Protein 1T3U (pdb70)

Radius of gyration: 37.95 Å; Cα contacts (8 Å, |Δi|>4): 364; chains: 4; bounding box: 90×90×54 Å

Structure (mmCIF, N/CA/C/O backbone):
data_1T3U
#
_entry.id   1T3U
#
_cell.length_a   106.726
_cell.length_b   106.726
_cell.length_c   36.454
_cell.angle_alpha   90.00
_cell.angle_beta   90.00
_cell.angle_gamma   90.00
#
_symmetry.space_group_name_H-M   'P 41'
#
loop_
_entity.id
_entity.type
_entity.pdbx_description
1 polymer 'conserved hypothetical protein'
2 water water
#
loop_
_atom_site.group_PDB
_atom_site.id
_atom_site.type_symbol
_atom_site.label_atom_id
_atom_site.label_alt_id
_atom_site.label_comp_id
_atom_site.label_asym_id
_atom_site.label_entity_id
_atom_site.label_seq_id
_atom_site.pdbx_PDB_ins_code
_atom_site.Cartn_x
_atom_site.Cartn_y
_atom_site.Cartn_z
_atom_site.occupancy
_atom_site.B_iso_or_equiv
_atom_site.auth_seq_id
_atom_site.auth_comp_id
_atom_site.auth_asym_id
_atom_site.auth_atom_id
_atom_site.pdbx_PDB_model_num
ATOM 1 N N . THR A 1 6 ? 3.567 6.350 -11.085 1.00 69.96 6 THR A N 1
ATOM 2 C CA . THR A 1 6 ? 4.597 5.873 -10.118 1.00 69.84 6 THR A CA 1
ATOM 3 C C . THR A 1 6 ? 5.985 6.044 -10.720 1.00 68.83 6 THR A C 1
ATOM 4 O O . THR A 1 6 ? 6.228 5.659 -11.864 1.00 68.96 6 THR A O 1
ATOM 8 N N . LEU A 1 7 ? 6.894 6.614 -9.937 1.00 66.99 7 LEU A N 1
ATOM 9 C CA . LEU A 1 7 ? 8.257 6.847 -10.391 1.00 64.37 7 LEU A CA 1
ATOM 10 C C . LEU A 1 7 ? 9.272 6.048 -9.588 1.00 63.78 7 LEU A C 1
ATOM 11 O O . LEU A 1 7 ? 9.120 5.855 -8.384 1.00 63.00 7 LEU A O 1
ATOM 16 N N . THR A 1 8 ? 10.311 5.588 -10.274 1.00 63.45 8 THR A N 1
ATOM 17 C CA . THR A 1 8 ? 11.370 4.824 -9.640 1.00 61.84 8 THR A CA 1
ATOM 18 C C . THR A 1 8 ? 12.709 5.493 -9.886 1.00 62.37 8 THR A C 1
ATOM 19 O O . THR A 1 8 ? 13.123 5.687 -11.031 1.00 62.80 8 THR A O 1
ATOM 23 N N . VAL A 1 9 ? 13.378 5.852 -8.797 1.00 60.86 9 VAL A N 1
ATOM 24 C CA . VAL A 1 9 ? 14.677 6.488 -8.876 1.00 58.91 9 VAL A CA 1
ATOM 25 C C . VAL A 1 9 ? 15.697 5.644 -8.128 1.00 58.60 9 VAL A C 1
ATOM 26 O O . VAL A 1 9 ? 15.345 4.902 -7.211 1.00 57.28 9 VAL A O 1
ATOM 30 N N . GLN A 1 10 ? 16.957 5.740 -8.545 1.00 58.64 10 GLN A N 1
ATOM 31 C CA . GLN A 1 10 ? 18.035 4.991 -7.910 1.00 57.96 10 GLN A CA 1
ATOM 32 C C . GLN A 1 10 ? 18.912 5.937 -7.099 1.00 56.21 10 GLN A C 1
ATOM 33 O O . GLN A 1 10 ? 19.486 6.887 -7.635 1.00 55.96 10 GLN A O 1
ATOM 39 N N . ILE A 1 11 ? 18.999 5.670 -5.801 1.00 54.07 11 ILE A N 1
ATOM 40 C CA . ILE A 1 11 ? 19.796 6.482 -4.891 1.00 52.06 11 ILE A CA 1
ATOM 41 C C . ILE A 1 11 ? 20.780 5.621 -4.098 1.00 52.39 11 ILE A C 1
ATOM 42 O O . ILE A 1 11 ? 20.385 4.828 -3.245 1.00 51.35 11 ILE A O 1
ATOM 47 N N . LEU A 1 12 ? 22.062 5.784 -4.402 1.00 53.49 12 LEU A N 1
ATOM 48 C CA . LEU A 1 12 ? 23.128 5.067 -3.723 1.00 55.95 12 LEU A CA 1
ATOM 49 C C . LEU A 1 12 ? 22.973 3.552 -3.733 1.00 57.12 12 LEU A C 1
ATOM 50 O O . LEU A 1 12 ? 22.806 2.926 -2.686 1.00 58.40 12 LEU A O 1
ATOM 55 N N . ASP A 1 13 ? 23.012 2.958 -4.918 1.00 58.32 13 ASP A N 1
ATOM 56 C CA . ASP A 1 13 ? 22.938 1.506 -5.022 1.00 60.63 13 ASP A CA 1
ATOM 57 C C . ASP A 1 13 ? 21.603 0.877 -4.589 1.00 60.25 13 ASP A C 1
ATOM 58 O O . ASP A 1 13 ? 21.491 -0.346 -4.513 1.00 60.56 13 ASP A O 1
ATOM 63 N N . LYS A 1 14 ? 20.602 1.704 -4.303 1.00 59.20 14 LYS A N 1
ATOM 64 C CA . LYS A 1 14 ? 19.293 1.195 -3.914 1.00 58.61 14 LYS A CA 1
ATOM 65 C C . LYS A 1 14 ? 18.190 1.788 -4.781 1.00 58.48 14 LYS A C 1
ATOM 66 O O . LYS A 1 14 ? 18.325 2.888 -5.317 1.00 57.59 14 LYS A O 1
ATOM 72 N N . GLU A 1 15 ? 17.089 1.057 -4.907 1.00 57.64 15 GLU A N 1
ATOM 73 C CA . GLU A 1 15 ? 15.985 1.512 -5.733 1.00 57.70 15 GLU A CA 1
ATOM 74 C C . GLU A 1 15 ? 14.766 1.910 -4.931 1.00 56.78 15 GLU A C 1
ATOM 75 O O . GLU A 1 15 ? 14.359 1.214 -4.008 1.00 55.76 15 GLU A O 1
ATOM 81 N N . TYR A 1 16 ? 14.174 3.034 -5.298 1.00 57.04 16 TYR A N 1
ATOM 82 C CA . TYR A 1 16 ? 12.997 3.502 -4.598 1.00 57.65 16 TYR A CA 1
ATOM 83 C C . TYR A 1 16 ? 11.843 3.737 -5.562 1.00 60.51 16 TYR A C 1
ATOM 84 O O . TYR A 1 16 ? 11.988 4.409 -6.586 1.00 59.91 16 TYR A O 1
ATOM 93 N N . CYS A 1 17 ? 10.698 3.159 -5.216 1.00 62.69 17 CYS A N 1
ATOM 94 C CA . CYS A 1 17 ? 9.481 3.283 -5.997 1.00 65.82 17 CYS A CA 1
ATOM 95 C C . CYS A 1 17 ? 8.552 4.219 -5.252 1.00 66.56 17 CYS A C 1
ATOM 96 O O . CYS A 1 17 ? 8.056 3.880 -4.179 1.00 67.18 17 CYS A O 1
ATOM 99 N N . ILE A 1 18 ? 8.306 5.392 -5.820 1.00 68.29 18 ILE A N 1
ATOM 100 C CA . ILE A 1 18 ? 7.434 6.360 -5.174 1.00 69.24 18 ILE A CA 1
ATOM 101 C C . ILE A 1 18 ? 6.218 6.753 -6.011 1.00 70.37 18 ILE A C 1
ATOM 102 O O . ILE A 1 18 ? 6.169 6.524 -7.223 1.00 70.03 18 ILE A O 1
ATOM 107 N N . ASN A 1 19 ? 5.240 7.347 -5.338 1.00 70.92 19 ASN A N 1
ATOM 108 C CA . ASN A 1 19 ? 4.018 7.808 -5.974 1.00 72.26 19 ASN A CA 1
ATOM 109 C C . ASN A 1 19 ? 4.057 9.321 -6.008 1.00 73.13 19 ASN A C 1
ATOM 110 O O . ASN A 1 19 ? 4.314 9.956 -4.988 1.00 74.48 19 ASN A O 1
ATOM 115 N N . CYS A 1 20 ? 3.796 9.897 -7.177 1.00 74.14 20 CYS A N 1
ATOM 116 C CA . CYS A 1 20 ? 3.823 11.348 -7.326 1.00 74.76 20 CYS A CA 1
ATOM 117 C C . CYS A 1 20 ? 3.104 11.827 -8.583 1.00 76.42 20 CYS A C 1
ATOM 118 O O . CYS A 1 20 ? 3.016 11.105 -9.579 1.00 76.44 20 CYS A O 1
ATOM 121 N N . PRO A 1 21 ? 2.589 13.065 -8.553 1.00 77.56 21 PRO A N 1
ATOM 122 C CA . PRO A 1 21 ? 1.886 13.637 -9.703 1.00 79.10 21 PRO A CA 1
ATOM 123 C C . PRO A 1 21 ? 2.824 13.669 -10.902 1.00 80.99 21 PRO A C 1
ATOM 124 O O . PRO A 1 21 ? 4.045 13.723 -10.743 1.00 81.99 21 PRO A O 1
ATOM 128 N N . ASP A 1 22 ? 2.256 13.637 -12.102 1.00 82.02 22 ASP A N 1
ATOM 129 C CA . ASP A 1 22 ? 3.063 13.664 -13.314 1.00 81.96 22 ASP A CA 1
ATOM 130 C C . ASP A 1 22 ? 3.825 14.980 -13.409 1.00 80.87 22 ASP A C 1
ATOM 131 O O . ASP A 1 22 ? 4.918 15.032 -13.973 1.00 81.18 22 ASP A O 1
ATOM 136 N N . ASP A 1 23 ? 3.250 16.039 -12.846 1.00 79.24 23 ASP A N 1
ATOM 137 C CA . ASP A 1 23 ? 3.874 17.356 -12.883 1.00 77.54 23 ASP A CA 1
ATOM 138 C C . ASP A 1 23 ? 5.064 17.497 -11.932 1.00 75.14 23 ASP A C 1
ATOM 139 O O . ASP A 1 23 ? 5.704 18.546 -11.879 1.00 73.69 23 ASP A O 1
ATOM 144 N N . GLU A 1 24 ? 5.362 16.439 -11.189 1.00 73.34 24 GLU A N 1
ATOM 145 C CA . GLU A 1 24 ? 6.480 16.467 -10.257 1.00 72.27 24 GLU A CA 1
ATOM 146 C C . GLU A 1 24 ? 7.641 15.537 -10.629 1.00 70.34 24 GLU A C 1
ATOM 147 O O . GLU A 1 24 ? 8.761 15.720 -10.147 1.00 69.82 24 GLU A O 1
ATOM 153 N N . ARG A 1 25 ? 7.377 14.557 -11.493 1.00 67.77 25 ARG A N 1
ATOM 154 C CA . ARG A 1 25 ? 8.390 13.590 -11.916 1.00 64.86 25 ARG A CA 1
ATOM 155 C C . ARG A 1 25 ? 9.798 14.176 -12.044 1.00 62.98 25 ARG A C 1
ATOM 156 O O . ARG A 1 25 ? 10.668 13.861 -11.239 1.00 62.12 25 ARG A O 1
ATOM 164 N N . ALA A 1 26 ? 10.030 15.033 -13.033 1.00 60.53 26 ALA A N 1
ATOM 165 C CA . ALA A 1 26 ? 11.359 15.613 -13.211 1.00 57.35 26 ALA A CA 1
ATOM 166 C C . ALA A 1 26 ? 11.901 16.247 -11.929 1.00 55.68 26 ALA A C 1
ATOM 167 O O . ALA A 1 26 ? 13.061 16.037 -11.576 1.00 54.88 26 ALA A O 1
ATOM 169 N N . ASN A 1 27 ? 11.073 17.020 -11.230 1.00 53.67 27 ASN A N 1
ATOM 170 C CA . ASN A 1 27 ? 11.533 17.652 -10.001 1.00 51.47 27 ASN A CA 1
ATOM 171 C C . ASN A 1 27 ? 11.935 16.652 -8.924 1.00 49.96 27 ASN A C 1
ATOM 172 O O . ASN A 1 27 ? 12.913 16.863 -8.209 1.00 48.31 27 ASN A O 1
ATOM 177 N N . LEU A 1 28 ? 11.186 15.567 -8.791 1.00 47.63 28 LEU A N 1
ATOM 178 C CA . LEU A 1 28 ? 11.545 14.589 -7.787 1.00 47.06 28 LEU A CA 1
ATOM 179 C C . LEU A 1 28 ? 12.795 13.828 -8.208 1.00 47.88 28 LEU A C 1
ATOM 180 O O . LEU A 1 28 ? 13.561 13.368 -7.358 1.00 48.40 28 LEU A O 1
ATOM 185 N N . GLU A 1 29 ? 13.015 13.706 -9.514 1.00 48.35 29 GLU A N 1
ATOM 186 C CA . GLU A 1 29 ? 14.198 13.009 -10.007 1.00 48.58 29 GLU A CA 1
ATOM 187 C C . GLU A 1 29 ? 15.417 13.865 -9.712 1.00 46.36 29 GLU A C 1
ATOM 188 O O . GLU A 1 29 ? 16.520 13.353 -9.594 1.00 47.11 29 GLU A O 1
ATOM 194 N N . SER A 1 30 ? 15.222 15.173 -9.603 1.00 44.71 30 SER A N 1
ATOM 195 C CA . SER A 1 30 ? 16.339 16.056 -9.290 1.00 44.68 30 SER A CA 1
ATOM 196 C C . SER A 1 30 ? 16.702 15.883 -7.824 1.00 42.85 30 SER A C 1
ATOM 197 O O . SER A 1 30 ? 17.871 15.946 -7.450 1.00 43.90 30 SER A O 1
ATOM 200 N N . ALA A 1 31 ? 15.687 15.656 -7.004 1.00 39.96 31 ALA A N 1
ATOM 201 C CA . ALA A 1 31 ? 15.884 15.473 -5.585 1.00 39.20 31 ALA A CA 1
ATOM 202 C C . ALA A 1 31 ? 16.650 14.190 -5.384 1.00 37.71 31 ALA A C 1
ATOM 203 O O . ALA A 1 31 ? 17.523 14.113 -4.529 1.00 40.28 31 ALA A O 1
ATOM 205 N N . ALA A 1 32 ? 16.331 13.182 -6.182 1.00 36.81 32 ALA A N 1
ATOM 206 C CA . ALA A 1 32 ? 17.012 11.901 -6.069 1.00 37.55 32 ALA A CA 1
ATOM 207 C C . ALA A 1 32 ? 18.482 12.031 -6.456 1.00 38.18 32 ALA A C 1
ATOM 208 O O . ALA A 1 32 ? 19.352 11.509 -5.755 1.00 38.18 32 ALA A O 1
ATOM 210 N N . ARG A 1 33 ? 18.745 12.743 -7.557 1.00 38.46 33 ARG A N 1
ATOM 211 C CA . ARG A 1 33 ? 20.104 12.982 -8.073 1.00 38.24 33 ARG A CA 1
ATOM 212 C C . ARG A 1 33 ? 20.941 13.752 -7.055 1.00 37.85 33 ARG A C 1
ATOM 213 O O . ARG A 1 33 ? 22.140 13.513 -6.913 1.00 37.11 33 ARG A O 1
ATOM 221 N N . TYR A 1 34 ? 20.297 14.699 -6.379 1.00 37.49 34 TYR A N 1
ATOM 222 C CA . TYR A 1 34 ? 20.941 15.520 -5.361 1.00 37.10 34 TYR A CA 1
ATOM 223 C C . TYR A 1 34 ? 21.271 14.620 -4.176 1.00 38.14 34 TYR A C 1
ATOM 224 O O . TYR A 1 34 ? 22.381 14.653 -3.649 1.00 35.68 34 TYR A O 1
ATOM 233 N N . LEU A 1 35 ? 20.301 13.814 -3.757 1.00 38.64 35 LEU A N 1
ATOM 234 C CA . LEU A 1 35 ? 20.532 12.921 -2.634 1.00 41.41 35 LEU A CA 1
ATOM 235 C C . LEU A 1 35 ? 21.691 12.001 -2.948 1.00 42.41 35 LEU A C 1
ATOM 236 O O . LEU A 1 35 ? 22.668 11.931 -2.200 1.00 44.39 35 LEU A O 1
ATOM 241 N N . ASP A 1 36 ? 21.579 11.311 -4.074 1.00 42.25 36 ASP A N 1
ATOM 242 C CA . ASP A 1 36 ? 22.600 10.384 -4.510 1.00 41.98 36 ASP A CA 1
ATOM 243 C C . ASP A 1 36 ? 23.997 10.987 -4.507 1.00 42.35 36 ASP A C 1
ATOM 244 O O . ASP A 1 36 ? 24.932 10.391 -3.981 1.00 44.84 36 ASP A O 1
ATOM 249 N N . GLY A 1 37 ? 24.139 12.165 -5.096 1.00 40.43 37 GLY A N 1
ATOM 250 C CA . GLY A 1 37 ? 25.435 12.802 -5.125 1.00 40.34 37 GLY A CA 1
ATOM 251 C C . GLY A 1 37 ? 25.918 13.180 -3.743 1.00 41.15 37 GLY A C 1
ATOM 252 O O . GLY A 1 37 ? 27.055 12.888 -3.397 1.00 41.14 37 GLY A O 1
ATOM 253 N N . LYS A 1 38 ? 25.057 13.822 -2.953 1.00 42.82 38 LYS A N 1
ATOM 254 C CA . LYS A 1 38 ? 25.407 14.244 -1.594 1.00 43.84 38 LYS A CA 1
ATOM 255 C C . LYS A 1 38 ? 25.811 13.037 -0.766 1.00 43.33 38 LYS A C 1
ATOM 256 O O . LYS A 1 38 ? 26.734 13.103 0.032 1.00 40.57 38 LYS A O 1
ATOM 270 N N . ARG A 1 40 ? 27.091 10.207 -1.906 1.00 46.85 40 ARG A N 1
ATOM 271 C CA . ARG A 1 40 ? 28.373 9.708 -2.356 1.00 46.33 40 ARG A CA 1
ATOM 272 C C . ARG A 1 40 ? 29.478 10.566 -1.796 1.00 46.23 40 ARG A C 1
ATOM 273 O O . ARG A 1 40 ? 30.549 10.078 -1.470 1.00 46.90 40 ARG A O 1
ATOM 281 N N . GLU A 1 41 ? 29.207 11.851 -1.662 1.00 46.73 41 GLU A N 1
ATOM 282 C CA . GLU A 1 41 ? 30.201 12.766 -1.138 1.00 47.73 41 GLU A CA 1
ATOM 283 C C . GLU A 1 41 ? 30.485 12.470 0.323 1.00 48.26 41 GLU A C 1
ATOM 284 O O . GLU A 1 41 ? 31.637 12.390 0.736 1.00 50.75 41 GLU A O 1
ATOM 290 N N . ILE A 1 42 ? 29.429 12.305 1.106 1.00 47.61 42 ILE A N 1
ATOM 291 C CA . ILE A 1 42 ? 29.576 12.021 2.524 1.00 47.77 42 ILE A CA 1
ATOM 292 C C . ILE A 1 42 ? 30.213 10.649 2.732 1.00 47.94 42 ILE A C 1
ATOM 293 O O . ILE A 1 42 ? 31.089 10.485 3.575 1.00 47.99 42 ILE A O 1
ATOM 298 N N . ARG A 1 43 ? 29.780 9.667 1.957 1.00 48.45 43 ARG A N 1
ATOM 299 C CA . ARG A 1 43 ? 30.331 8.328 2.084 1.00 49.98 43 ARG A CA 1
ATOM 300 C C . ARG A 1 43 ? 31.835 8.320 1.873 1.00 50.09 43 ARG A C 1
ATOM 301 O O . ARG A 1 43 ? 32.569 7.710 2.638 1.00 51.83 43 ARG A O 1
ATOM 309 N N . SER A 1 44 ? 32.293 9.010 0.838 1.00 51.57 44 SER A N 1
ATOM 310 C CA . SER A 1 44 ? 33.711 9.054 0.516 1.00 51.77 44 SER A CA 1
ATOM 311 C C . SER A 1 44 ? 34.494 10.014 1.398 1.00 52.57 44 SER A C 1
ATOM 312 O O . SER A 1 44 ? 35.709 10.118 1.265 1.00 54.69 44 SER A O 1
ATOM 315 N N . SER A 1 45 ? 33.813 10.735 2.280 1.00 51.58 45 SER A N 1
ATOM 316 C CA . SER A 1 45 ? 34.504 11.677 3.163 1.00 51.01 45 SER A CA 1
ATOM 317 C C . SER A 1 45 ? 35.027 10.921 4.379 1.00 51.32 45 SER A C 1
ATOM 318 O O . SER A 1 45 ? 35.919 11.391 5.080 1.00 51.65 45 SER A O 1
ATOM 321 N N . GLY A 1 46 ? 34.451 9.749 4.621 1.00 52.25 46 GLY A N 1
ATOM 322 C CA . GLY A 1 46 ? 34.851 8.932 5.747 1.00 51.97 46 GLY A CA 1
ATOM 323 C C . GLY A 1 46 ? 34.680 9.595 7.097 1.00 51.99 46 GLY A C 1
ATOM 324 O O . GLY A 1 46 ? 35.405 9.264 8.028 1.00 53.69 46 GLY A O 1
ATOM 325 N N . LYS A 1 47 ? 33.730 10.521 7.215 1.00 52.89 47 LYS A N 1
ATOM 326 C CA . LYS A 1 47 ? 33.493 11.214 8.487 1.00 50.71 47 LYS A CA 1
ATOM 327 C C . LYS A 1 47 ? 32.163 10.852 9.143 1.00 48.15 47 LYS A C 1
ATOM 328 O O . LYS A 1 47 ? 31.892 11.262 10.272 1.00 49.17 47 LYS A O 1
ATOM 334 N N . VAL A 1 48 ? 31.352 10.077 8.423 1.00 46.16 48 VAL A N 1
ATOM 335 C CA . VAL A 1 48 ? 30.040 9.622 8.887 1.00 44.09 48 VAL A CA 1
ATOM 336 C C . VAL A 1 48 ? 29.955 8.105 8.714 1.00 43.76 48 VAL A C 1
ATOM 337 O O . VAL A 1 48 ? 29.871 7.596 7.596 1.00 45.26 48 VAL A O 1
ATOM 341 N N . ILE A 1 49 ? 29.968 7.397 9.836 1.00 42.63 49 ILE A N 1
ATOM 342 C CA . ILE A 1 49 ? 29.940 5.936 9.871 1.00 41.17 49 ILE A CA 1
ATOM 343 C C . ILE A 1 49 ? 28.526 5.360 9.844 1.00 40.67 49 ILE A C 1
ATOM 344 O O . ILE A 1 49 ? 27.659 5.778 10.609 1.00 40.46 49 ILE A O 1
ATOM 349 N N . GLY A 1 50 ? 28.308 4.376 8.978 1.00 40.07 50 GLY A N 1
ATOM 350 C CA . GLY A 1 50 ? 26.994 3.765 8.879 1.00 40.55 50 GLY A CA 1
ATOM 351 C C . GLY A 1 50 ? 26.158 4.284 7.722 1.00 40.02 50 GLY A C 1
ATOM 352 O O . GLY A 1 50 ? 26.046 5.498 7.509 1.00 39.73 50 GLY A O 1
ATOM 353 N N . ALA A 1 51 ? 25.572 3.362 6.965 1.00 37.32 51 ALA A N 1
ATOM 354 C CA . ALA A 1 51 ? 24.736 3.741 5.836 1.00 38.11 51 ALA A CA 1
ATOM 355 C C . ALA A 1 51 ? 23.566 4.617 6.286 1.00 38.27 51 ALA A C 1
ATOM 356 O O . ALA A 1 51 ? 23.255 5.600 5.635 1.00 42.11 51 ALA A O 1
ATOM 358 N N . ASP A 1 52 ? 22.933 4.275 7.403 1.00 38.47 52 ASP A N 1
ATOM 359 C CA . ASP A 1 52 ? 21.802 5.052 7.890 1.00 40.12 52 ASP A CA 1
ATOM 360 C C . ASP A 1 52 ? 22.222 6.459 8.249 1.00 39.87 52 ASP A C 1
ATOM 361 O O . ASP A 1 52 ? 21.467 7.415 8.073 1.00 43.02 52 ASP A O 1
ATOM 366 N N . ARG A 1 53 ? 23.439 6.585 8.747 1.00 40.08 53 ARG A N 1
ATOM 367 C CA . ARG A 1 53 ? 23.955 7.877 9.149 1.00 38.56 53 ARG A CA 1
ATOM 368 C C . ARG A 1 53 ? 24.229 8.757 7.940 1.00 37.50 53 ARG A C 1
ATOM 369 O O . ARG A 1 53 ? 24.021 9.971 7.967 1.00 35.39 53 ARG A O 1
ATOM 377 N N . VAL A 1 54 ? 24.685 8.135 6.869 1.00 36.06 54 VAL A N 1
ATOM 378 C CA . VAL A 1 54 ? 24.968 8.887 5.670 1.00 35.76 54 VAL A CA 1
ATOM 379 C C . VAL A 1 54 ? 23.669 9.378 5.042 1.00 34.71 54 VAL A C 1
ATOM 380 O O . VAL A 1 54 ? 23.604 10.496 4.551 1.00 33.88 54 VAL A O 1
ATOM 384 N N . ALA A 1 55 ? 22.639 8.541 5.082 1.00 33.85 55 ALA A N 1
ATOM 385 C CA . ALA A 1 55 ? 21.335 8.886 4.522 1.00 34.16 55 ALA A CA 1
ATOM 386 C C . ALA A 1 55 ? 20.680 10.055 5.261 1.00 34.99 55 ALA A C 1
ATOM 387 O O . ALA A 1 55 ? 20.117 10.947 4.626 1.00 36.09 55 ALA A O 1
ATOM 389 N N . VAL A 1 56 ? 20.750 10.050 6.593 1.00 33.29 56 VAL A N 1
ATOM 390 C CA . VAL A 1 56 ? 20.139 11.106 7.380 1.00 31.53 56 VAL A CA 1
ATOM 391 C C . VAL A 1 56 ? 20.885 12.410 7.157 1.00 32.98 56 VAL A C 1
ATOM 392 O O . VAL A 1 56 ? 20.269 13.460 7.054 1.00 33.88 56 VAL A O 1
ATOM 404 N N . ALA A 1 58 ? 22.453 13.223 4.467 1.00 32.38 58 ALA A N 1
ATOM 405 C CA . ALA A 1 58 ? 22.110 13.676 3.129 1.00 31.79 58 ALA A CA 1
ATOM 406 C C . ALA A 1 58 ? 20.726 14.302 3.175 1.00 31.72 58 ALA A C 1
ATOM 407 O O . ALA A 1 58 ? 20.498 15.383 2.638 1.00 32.49 58 ALA A O 1
ATOM 409 N N . ALA A 1 59 ? 19.808 13.601 3.828 1.00 31.09 59 ALA A N 1
ATOM 410 C CA . ALA A 1 59 ? 18.434 14.046 3.946 1.00 31.20 59 ALA A CA 1
ATOM 411 C C . ALA A 1 59 ? 18.322 15.335 4.721 1.00 32.72 59 ALA A C 1
ATOM 412 O O . ALA A 1 59 ? 17.483 16.176 4.415 1.00 35.11 59 ALA A O 1
ATOM 414 N N . LEU A 1 60 ? 19.160 15.502 5.731 1.00 32.92 60 LEU A N 1
ATOM 415 C CA . LEU A 1 60 ? 19.090 16.714 6.523 1.00 32.95 60 LEU A CA 1
ATOM 416 C C . LEU A 1 60 ? 19.560 17.884 5.670 1.00 33.92 60 LEU A C 1
ATOM 417 O O . LEU A 1 60 ? 19.021 18.990 5.746 1.00 33.36 60 LEU A O 1
ATOM 422 N N . ASN A 1 61 ? 20.562 17.629 4.839 1.00 34.88 61 ASN A N 1
ATOM 423 C CA . ASN A 1 61 ? 21.098 18.674 3.982 1.00 36.49 61 ASN A CA 1
ATOM 424 C C . ASN A 1 61 ? 20.039 19.185 2.992 1.00 36.87 61 ASN A C 1
ATOM 425 O O . ASN A 1 61 ? 19.816 20.387 2.880 1.00 37.28 61 ASN A O 1
ATOM 430 N N . ILE A 1 62 ? 19.388 18.268 2.282 1.00 35.37 62 ILE A N 1
ATOM 431 C CA . ILE A 1 62 ? 18.367 18.656 1.324 1.00 34.32 62 ILE A CA 1
ATOM 432 C C . ILE A 1 62 ? 17.144 19.258 2.026 1.00 35.20 62 ILE A C 1
ATOM 433 O O . ILE A 1 62 ? 16.426 20.068 1.451 1.00 38.44 62 ILE A O 1
ATOM 438 N N . THR A 1 63 ? 16.900 18.872 3.264 1.00 33.75 63 THR A N 1
ATOM 439 C CA . THR A 1 63 ? 15.756 19.417 3.954 1.00 33.13 63 THR A CA 1
ATOM 440 C C . THR A 1 63 ? 16.085 20.841 4.342 1.00 35.51 63 THR A C 1
ATOM 441 O O . THR A 1 63 ? 15.204 21.677 4.481 1.00 37.93 63 THR A O 1
ATOM 445 N N . HIS A 1 64 ? 17.369 21.111 4.520 1.00 36.79 64 HIS A N 1
ATOM 446 C CA . HIS A 1 64 ? 17.835 22.438 4.891 1.00 38.00 64 HIS A CA 1
ATOM 447 C C . HIS A 1 64 ? 17.726 23.383 3.685 1.00 39.82 64 HIS A C 1
ATOM 448 O O . HIS A 1 64 ? 17.436 24.567 3.840 1.00 40.21 64 HIS A O 1
ATOM 455 N N . ASP A 1 65 ? 17.970 22.876 2.482 1.00 39.55 65 ASP A N 1
ATOM 456 C CA . ASP A 1 65 ? 17.863 23.738 1.316 1.00 40.48 65 ASP A CA 1
ATOM 457 C C . ASP A 1 65 ? 16.387 23.974 1.002 1.00 40.32 65 ASP A C 1
ATOM 458 O O . ASP A 1 65 ? 15.985 25.099 0.711 1.00 40.99 65 ASP A O 1
ATOM 463 N N . LEU A 1 66 ? 15.587 22.911 1.083 1.00 40.15 66 LEU A N 1
ATOM 464 C CA . LEU A 1 66 ? 14.154 22.983 0.824 1.00 39.37 66 LEU A CA 1
ATOM 465 C C . LEU A 1 66 ? 13.445 23.953 1.758 1.00 41.86 66 LEU A C 1
ATOM 466 O O . LEU A 1 66 ? 12.477 24.593 1.363 1.00 43.84 66 LEU A O 1
ATOM 471 N N . LEU A 1 67 ? 13.903 24.051 2.999 1.00 43.01 67 LEU A N 1
ATOM 472 C CA . LEU A 1 67 ? 13.283 24.984 3.923 1.00 45.18 67 LEU A CA 1
ATOM 473 C C . LEU A 1 67 ? 13.564 26.410 3.492 1.00 45.54 67 LEU A C 1
ATOM 474 O O . LEU A 1 67 ? 12.713 27.282 3.644 1.00 43.73 67 LEU A O 1
ATOM 479 N N . HIS A 1 68 ? 14.764 26.653 2.974 1.00 47.35 68 HIS A N 1
ATOM 480 C CA . HIS A 1 68 ? 15.106 27.996 2.544 1.00 50.36 68 HIS A CA 1
ATOM 481 C C . HIS A 1 68 ? 14.309 28.360 1.304 1.00 50.10 68 HIS A C 1
ATOM 482 O O . HIS A 1 68 ? 13.793 29.470 1.207 1.00 49.99 68 HIS A O 1
ATOM 489 N N . ARG A 1 69 ? 14.201 27.436 0.357 1.00 49.63 69 ARG A N 1
ATOM 490 C CA . ARG A 1 69 ? 13.429 27.720 -0.838 1.00 51.85 69 ARG A CA 1
ATOM 491 C C . ARG A 1 69 ? 11.977 27.925 -0.414 1.00 51.47 69 ARG A C 1
ATOM 492 O O . ARG A 1 69 ? 11.257 28.740 -0.988 1.00 51.45 69 ARG A O 1
ATOM 500 N N . LYS A 1 70 ? 11.560 27.203 0.616 1.00 50.27 70 LYS A N 1
ATOM 501 C CA . LYS A 1 70 ? 10.207 27.333 1.109 1.00 52.10 70 LYS A CA 1
ATOM 502 C C . LYS A 1 70 ? 10.002 28.706 1.753 1.00 53.81 70 LYS A C 1
ATOM 503 O O . LYS A 1 70 ? 8.911 29.256 1.684 1.00 55.82 70 LYS A O 1
ATOM 509 N N . GLU A 1 71 ? 11.050 29.260 2.358 1.00 55.10 71 GLU A N 1
ATOM 510 C CA . GLU A 1 71 ? 10.990 30.572 3.013 1.00 56.05 71 GLU A CA 1
ATOM 511 C C . GLU A 1 71 ? 10.927 31.684 1.967 1.00 55.62 71 GLU A C 1
ATOM 512 O O . GLU A 1 71 ? 10.202 32.664 2.139 1.00 53.28 71 GLU A O 1
ATOM 518 N N . ARG A 1 72 ? 11.703 31.525 0.895 1.00 56.60 72 ARG A N 1
ATOM 519 C CA . ARG A 1 72 ? 11.731 32.487 -0.208 1.00 58.15 72 ARG A CA 1
ATOM 520 C C . ARG A 1 72 ? 10.366 32.460 -0.900 1.00 58.81 72 ARG A C 1
ATOM 521 O O . ARG A 1 72 ? 9.835 33.496 -1.296 1.00 59.04 72 ARG A O 1
ATOM 529 N N . LEU A 1 73 ? 9.808 31.262 -1.043 1.00 58.38 73 LEU A N 1
ATOM 530 C CA . LEU A 1 73 ? 8.507 31.089 -1.670 1.00 58.76 73 LEU A CA 1
ATOM 531 C C . LEU A 1 73 ? 7.425 31.795 -0.847 1.00 58.27 73 LEU A C 1
ATOM 532 O O . LEU A 1 73 ? 6.560 32.477 -1.398 1.00 58.38 73 LEU A O 1
ATOM 537 N N . ASP A 1 74 ? 7.482 31.615 0.470 1.00 57.24 74 ASP A N 1
ATOM 538 C CA . ASP A 1 74 ? 6.526 32.227 1.389 1.00 57.36 74 ASP A CA 1
ATOM 539 C C . ASP A 1 74 ? 6.639 33.760 1.397 1.00 56.69 74 ASP A C 1
ATOM 540 O O . ASP A 1 74 ? 5.667 34.456 1.690 1.00 55.65 74 ASP A O 1
ATOM 545 N N . GLN A 1 75 ? 7.818 34.291 1.089 1.00 55.94 75 GLN A N 1
ATOM 546 C CA . GLN A 1 75 ? 7.967 35.737 1.052 1.00 56.19 75 GLN A CA 1
ATOM 547 C C . GLN A 1 75 ? 7.301 36.255 -0.212 1.00 54.70 75 GLN A C 1
ATOM 548 O O . GLN A 1 75 ? 6.416 37.095 -0.149 1.00 54.30 75 GLN A O 1
ATOM 554 N N . GLU A 1 76 ? 7.708 35.736 -1.361 1.00 55.64 76 GLU A N 1
ATOM 555 C CA . GLU A 1 76 ? 7.133 36.180 -2.623 1.00 57.07 76 GLU A CA 1
ATOM 556 C C . GLU A 1 76 ? 5.620 36.025 -2.647 1.00 56.46 76 GLU A C 1
ATOM 557 O O . GLU A 1 76 ? 4.904 36.864 -3.193 1.00 57.28 76 GLU A O 1
ATOM 563 N N . SER A 1 77 ? 5.133 34.954 -2.045 1.00 53.97 77 SER A N 1
ATOM 564 C CA . SER A 1 77 ? 3.712 34.722 -1.987 1.00 52.30 77 SER A CA 1
ATOM 565 C C . SER A 1 77 ? 3.039 35.806 -1.121 1.00 51.98 77 SER A C 1
ATOM 566 O O . SER A 1 77 ? 1.956 36.282 -1.451 1.00 52.23 77 SER A O 1
ATOM 569 N N . SER A 1 78 ? 3.684 36.208 -0.026 1.00 51.07 78 SER A N 1
ATOM 570 C CA . SER A 1 78 ? 3.135 37.243 0.868 1.00 48.90 78 SER A CA 1
ATOM 571 C C . SER A 1 78 ? 3.217 38.635 0.228 1.00 46.53 78 SER A C 1
ATOM 572 O O . SER A 1 78 ? 2.424 39.521 0.533 1.00 44.44 78 SER A O 1
ATOM 575 N N . SER A 1 79 ? 4.189 38.830 -0.651 1.00 45.42 79 SER A N 1
ATOM 576 C CA . SER A 1 79 ? 4.314 40.111 -1.317 1.00 45.31 79 SER A CA 1
ATOM 577 C C . SER A 1 79 ? 3.213 40.236 -2.348 1.00 44.95 79 SER A C 1
ATOM 578 O O . SER A 1 79 ? 2.528 41.246 -2.410 1.00 45.20 79 SER A O 1
ATOM 581 N N . THR A 1 80 ? 3.039 39.203 -3.155 1.00 45.50 80 THR A N 1
ATOM 582 C CA . THR A 1 80 ? 1.993 39.240 -4.152 1.00 47.15 80 THR A CA 1
ATOM 583 C C . THR A 1 80 ? 0.649 39.471 -3.480 1.00 47.91 80 THR A C 1
ATOM 584 O O . THR A 1 80 ? -0.073 40.390 -3.844 1.00 47.78 80 THR A O 1
ATOM 588 N N . ARG A 1 81 ? 0.324 38.644 -2.493 1.00 49.43 81 ARG A N 1
ATOM 589 C CA . ARG A 1 81 ? -0.939 38.765 -1.776 1.00 51.92 81 ARG A CA 1
ATOM 590 C C . ARG A 1 81 ? -1.191 40.186 -1.276 1.00 53.56 81 ARG A C 1
ATOM 591 O O . ARG A 1 81 ? -2.327 40.651 -1.281 1.00 55.71 81 ARG A O 1
ATOM 599 N N . GLU A 1 82 ? -0.135 40.874 -0.846 1.00 54.71 82 GLU A N 1
ATOM 600 C CA . GLU A 1 82 ? -0.265 42.240 -0.342 1.00 54.30 82 GLU A CA 1
ATOM 601 C C . GLU A 1 82 ? -0.458 43.266 -1.453 1.00 52.54 82 GLU A C 1
ATOM 602 O O . GLU A 1 82 ? -1.174 44.247 -1.280 1.00 52.82 82 GLU A O 1
ATOM 608 N N . ARG A 1 83 ? 0.192 43.060 -2.589 1.00 49.65 83 ARG A N 1
ATOM 609 C CA . ARG A 1 83 ? 0.016 43.998 -3.672 1.00 49.02 83 ARG A CA 1
ATOM 610 C C . ARG A 1 83 ? -1.393 43.847 -4.223 1.00 48.32 83 ARG A C 1
ATOM 611 O O . ARG A 1 83 ? -2.058 44.829 -4.547 1.00 48.70 83 ARG A O 1
ATOM 619 N N . VAL A 1 84 ? -1.852 42.608 -4.320 1.00 46.73 84 VAL A N 1
ATOM 620 C CA . VAL A 1 84 ? -3.186 42.337 -4.819 1.00 44.78 84 VAL A CA 1
ATOM 621 C C . VAL A 1 84 ? -4.238 42.916 -3.887 1.00 46.22 84 VAL A C 1
ATOM 622 O O . VAL A 1 84 ? -5.246 43.454 -4.337 1.00 46.76 84 VAL A O 1
ATOM 626 N N . ARG A 1 85 ? -4.000 42.805 -2.588 1.00 47.12 85 ARG A N 1
ATOM 627 C CA . ARG A 1 85 ? -4.930 43.336 -1.605 1.00 49.36 85 ARG A CA 1
ATOM 628 C C . ARG A 1 85 ? -4.934 44.854 -1.678 1.00 48.79 85 ARG A C 1
ATOM 629 O O . ARG A 1 85 ? -5.964 45.480 -1.490 1.00 47.49 85 ARG A O 1
ATOM 637 N N . GLU A 1 86 ? -3.769 45.433 -1.953 1.00 48.27 86 GLU A N 1
ATOM 638 C CA . GLU A 1 86 ? -3.611 46.874 -2.048 1.00 47.66 86 GLU A CA 1
ATOM 639 C C . GLU A 1 86 ? -4.300 47.407 -3.291 1.00 45.19 86 GLU A C 1
ATOM 640 O O . GLU A 1 86 ? -4.909 48.471 -3.271 1.00 45.76 86 GLU A O 1
ATOM 646 N N . LEU A 1 87 ? -4.198 46.655 -4.375 1.00 41.71 87 LEU A N 1
ATOM 647 C CA . LEU A 1 87 ? -4.811 47.047 -5.625 1.00 38.24 87 LEU A CA 1
ATOM 648 C C . LEU A 1 87 ? -6.329 46.882 -5.594 1.00 37.91 87 LEU A C 1
ATOM 649 O O . LEU A 1 87 ? -7.057 47.753 -6.077 1.00 38.06 87 LEU A O 1
ATOM 654 N N . LEU A 1 88 ? -6.819 45.782 -5.025 1.00 37.17 88 LEU A N 1
ATOM 655 C CA . LEU A 1 88 ? -8.259 45.565 -4.984 1.00 37.82 88 LEU A CA 1
ATOM 656 C C . LEU A 1 88 ? -8.925 46.574 -4.075 1.00 40.36 88 LEU A C 1
ATOM 657 O O . LEU A 1 88 ? -10.077 46.953 -4.282 1.00 41.36 88 LEU A O 1
ATOM 662 N N . ASP A 1 89 ? -8.187 47.041 -3.083 1.00 42.15 89 ASP A N 1
ATOM 663 C CA . ASP A 1 89 ? -8.742 48.020 -2.171 1.00 44.68 89 ASP A CA 1
ATOM 664 C C . ASP A 1 89 ? -8.969 49.359 -2.879 1.00 43.74 89 ASP A C 1
ATOM 665 O O . ASP A 1 89 ? -9.916 50.089 -2.558 1.00 42.15 89 ASP A O 1
ATOM 670 N N . ARG A 1 90 ? -8.090 49.679 -3.830 1.00 42.33 90 ARG A N 1
ATOM 671 C CA . ARG A 1 90 ? -8.201 50.919 -4.595 1.00 42.63 90 ARG A CA 1
ATOM 672 C C . ARG A 1 90 ? -9.353 50.804 -5.597 1.00 41.94 90 ARG A C 1
ATOM 673 O O . ARG A 1 90 ? -9.978 51.801 -5.946 1.00 40.29 90 ARG A O 1
ATOM 681 N N . VAL A 1 91 ? -9.628 49.595 -6.075 1.00 41.19 91 VAL A N 1
ATOM 682 C CA . VAL A 1 91 ? -10.750 49.433 -6.989 1.00 42.02 91 VAL A CA 1
ATOM 683 C C . VAL A 1 91 ? -11.990 49.777 -6.179 1.00 43.67 91 VAL A C 1
ATOM 684 O O . VAL A 1 91 ? -12.862 50.517 -6.633 1.00 43.93 91 VAL A O 1
ATOM 688 N N . ASP A 1 92 ? -12.053 49.244 -4.963 1.00 44.52 92 ASP A N 1
ATOM 689 C CA . ASP A 1 92 ? -13.179 49.512 -4.086 1.00 47.06 92 ASP A CA 1
ATOM 690 C C . ASP A 1 92 ? -13.401 51.007 -3.881 1.00 48.38 92 ASP A C 1
ATOM 691 O O . ASP A 1 92 ? -14.516 51.487 -4.027 1.00 49.67 92 ASP A O 1
ATOM 696 N N . ARG A 1 93 ? -12.347 51.738 -3.530 1.00 49.79 93 ARG A N 1
ATOM 697 C CA . ARG A 1 93 ? -12.458 53.178 -3.338 1.00 51.55 93 ARG A CA 1
ATOM 698 C C . ARG A 1 93 ? -12.935 53.891 -4.614 1.00 51.20 93 ARG A C 1
ATOM 699 O O . ARG A 1 93 ? -13.869 54.694 -4.576 1.00 50.67 93 ARG A O 1
ATOM 707 N N . ALA A 1 94 ? -12.296 53.600 -5.742 1.00 50.14 94 ALA A N 1
ATOM 708 C CA . ALA A 1 94 ? -12.672 54.227 -7.010 1.00 52.22 94 ALA A CA 1
ATOM 709 C C . ALA A 1 94 ? -14.154 54.033 -7.316 1.00 54.39 94 ALA A C 1
ATOM 710 O O . ALA A 1 94 ? -14.768 54.841 -8.010 1.00 54.89 94 ALA A O 1
ATOM 712 N N . LEU A 1 95 ? -14.732 52.956 -6.807 1.00 56.32 95 LEU A N 1
ATOM 713 C CA . LEU A 1 95 ? -16.137 52.707 -7.053 1.00 57.80 95 LEU A CA 1
ATOM 714 C C . LEU A 1 95 ? -17.026 53.425 -6.046 1.00 60.25 95 LEU A C 1
ATOM 715 O O . LEU A 1 95 ? -18.192 53.685 -6.322 1.00 61.58 95 LEU A O 1
ATOM 720 N N . ALA A 1 96 ? -16.476 53.757 -4.885 1.00 62.74 96 ALA A N 1
ATOM 721 C CA . ALA A 1 96 ? -17.257 54.423 -3.848 1.00 66.80 96 ALA A CA 1
ATOM 722 C C . ALA A 1 96 ? -17.507 55.888 -4.166 1.00 69.36 96 ALA A C 1
ATOM 723 O O . ALA A 1 96 ? -18.269 56.564 -3.478 1.00 68.84 96 ALA A O 1
ATOM 725 N N . ASN A 1 97 ? -16.857 56.375 -5.214 1.00 73.52 97 ASN A N 1
ATOM 726 C CA . ASN A 1 97 ? -17.000 57.764 -5.615 1.00 76.13 97 ASN A CA 1
ATOM 727 C C . ASN A 1 97 ? -16.814 57.864 -7.126 1.00 77.09 97 ASN A C 1
ATOM 728 O O . ASN A 1 97 ? -16.081 58.768 -7.579 1.00 77.93 97 ASN A O 1
ATOM 733 N N . SER B 1 4 ? 30.065 28.967 12.394 1.00 68.94 4 SER B N 1
ATOM 734 C CA . SER B 1 4 ? 31.160 27.979 12.155 1.00 69.05 4 SER B CA 1
ATOM 735 C C . SER B 1 4 ? 31.519 27.156 13.396 1.00 68.81 4 SER B C 1
ATOM 736 O O . SER B 1 4 ? 32.694 26.858 13.627 1.00 69.44 4 SER B O 1
ATOM 739 N N . ASN B 1 5 ? 30.507 26.789 14.185 1.00 67.43 5 ASN B N 1
ATOM 740 C CA . ASN B 1 5 ? 30.713 26.004 15.402 1.00 65.47 5 ASN B CA 1
ATOM 741 C C . ASN B 1 5 ? 29.989 24.679 15.310 1.00 64.95 5 ASN B C 1
ATOM 742 O O . ASN B 1 5 ? 29.441 24.342 14.275 1.00 66.06 5 ASN B O 1
ATOM 747 N N . THR B 1 6 ? 29.977 23.931 16.405 1.00 64.55 6 THR B N 1
ATOM 748 C CA . THR B 1 6 ? 29.316 22.640 16.420 1.00 63.02 6 THR B CA 1
ATOM 749 C C . THR B 1 6 ? 27.881 22.734 16.913 1.00 61.97 6 THR B C 1
ATOM 750 O O . THR B 1 6 ? 27.597 23.350 17.943 1.00 63.10 6 THR B O 1
ATOM 754 N N . LEU B 1 7 ? 26.978 22.113 16.165 1.00 58.95 7 LEU B N 1
ATOM 755 C CA . LEU B 1 7 ? 25.571 22.079 16.518 1.00 54.91 7 LEU B CA 1
ATOM 756 C C . LEU B 1 7 ? 25.245 20.608 16.679 1.00 52.55 7 LEU B C 1
ATOM 757 O O . LEU B 1 7 ? 25.740 19.782 15.922 1.00 52.94 7 LEU B O 1
ATOM 762 N N . THR B 1 8 ? 24.430 20.274 17.670 1.00 50.26 8 THR B N 1
ATOM 763 C CA . THR B 1 8 ? 24.064 18.885 17.894 1.00 49.85 8 THR B CA 1
ATOM 764 C C . THR B 1 8 ? 22.559 18.725 17.827 1.00 50.80 8 THR B C 1
ATOM 765 O O . THR B 1 8 ? 21.820 19.497 18.439 1.00 52.96 8 THR B O 1
ATOM 769 N N . VAL B 1 9 ? 22.105 17.712 17.096 1.00 50.38 9 VAL B N 1
ATOM 770 C CA . VAL B 1 9 ? 20.676 17.458 16.955 1.00 48.23 9 VAL B CA 1
ATOM 771 C C . VAL B 1 9 ? 20.368 15.977 17.071 1.00 48.49 9 VAL B C 1
ATOM 772 O O . VAL B 1 9 ? 21.215 15.138 16.778 1.00 48.98 9 VAL B O 1
ATOM 776 N N . GLN B 1 10 ? 19.152 15.668 17.510 1.00 46.63 10 GLN B N 1
ATOM 777 C CA . GLN B 1 10 ? 18.703 14.289 17.650 1.00 44.80 10 GLN B CA 1
ATOM 778 C C . GLN B 1 10 ? 17.801 13.971 16.468 1.00 42.83 10 GLN B C 1
ATOM 779 O O . GLN B 1 10 ? 16.900 14.736 16.138 1.00 42.70 10 GLN B O 1
ATOM 785 N N . ILE B 1 11 ? 18.043 12.845 15.822 1.00 40.60 11 ILE B N 1
ATOM 786 C CA . ILE B 1 11 ? 17.227 12.464 14.694 1.00 40.74 11 ILE B CA 1
ATOM 787 C C . ILE B 1 11 ? 17.023 10.962 14.750 1.00 41.62 11 ILE B C 1
ATOM 788 O O . ILE B 1 11 ? 17.966 10.194 14.636 1.00 43.07 11 ILE B O 1
ATOM 793 N N . LEU B 1 12 ? 15.783 10.549 14.959 1.00 44.09 12 LEU B N 1
ATOM 794 C CA . LEU B 1 12 ? 15.454 9.137 15.033 1.00 47.68 12 LEU B CA 1
ATOM 795 C C . LEU B 1 12 ? 16.324 8.409 16.057 1.00 48.84 12 LEU B C 1
ATOM 796 O O . LEU B 1 12 ? 16.965 7.400 15.760 1.00 49.19 12 LEU B O 1
ATOM 801 N N . ASP B 1 13 ? 16.332 8.953 17.270 1.00 50.47 13 ASP B N 1
ATOM 802 C CA . ASP B 1 13 ? 17.054 8.392 18.407 1.00 50.72 13 ASP B CA 1
ATOM 803 C C . ASP B 1 13 ? 18.560 8.334 18.278 1.00 50.71 13 ASP B C 1
ATOM 804 O O . ASP B 1 13 ? 19.212 7.576 18.995 1.00 54.52 13 ASP B O 1
ATOM 809 N N . LYS B 1 14 ? 19.114 9.126 17.368 1.00 47.13 14 LYS B N 1
ATOM 810 C CA . LYS B 1 14 ? 20.558 9.183 17.193 1.00 44.57 14 LYS B CA 1
ATOM 811 C C . LYS B 1 14 ? 20.999 10.624 17.212 1.00 43.71 14 LYS B C 1
ATOM 812 O O . LYS B 1 14 ? 20.264 11.509 16.799 1.00 44.16 14 LYS B O 1
ATOM 818 N N . GLU B 1 15 ? 22.214 10.851 17.684 1.00 43.54 15 GLU B N 1
ATOM 819 C CA . GLU B 1 15 ? 22.761 12.187 17.775 1.00 42.81 15 GLU B CA 1
ATOM 820 C C . GLU B 1 15 ? 23.639 12.497 16.563 1.00 43.06 15 GLU B C 1
ATOM 821 O O . GLU B 1 15 ? 24.213 11.602 15.953 1.00 44.00 15 GLU B O 1
ATOM 827 N N . TYR B 1 16 ? 23.733 13.774 16.214 1.00 42.20 16 TYR B N 1
ATOM 828 C CA . TYR B 1 16 ? 24.539 14.199 15.086 1.00 40.82 16 TYR B CA 1
ATOM 829 C C . TYR B 1 16 ? 25.198 15.534 15.405 1.00 43.86 16 TYR B C 1
ATOM 830 O O . TYR B 1 16 ? 24.508 16.535 15.580 1.00 45.35 16 TYR B O 1
ATOM 839 N N . CYS B 1 17 ? 26.525 15.547 15.501 1.00 47.37 17 CYS B N 1
ATOM 840 C CA . CYS B 1 17 ? 27.243 16.789 15.775 1.00 52.18 17 CYS B CA 1
ATOM 841 C C . CYS B 1 17 ? 27.722 17.286 14.449 1.00 52.70 17 CYS B C 1
ATOM 842 O O . CYS B 1 17 ? 28.565 16.660 13.808 1.00 52.75 17 CYS B O 1
ATOM 845 N N . ILE B 1 18 ? 27.183 18.436 14.066 1.00 53.86 18 ILE B N 1
ATOM 846 C CA . ILE B 1 18 ? 27.455 19.051 12.783 1.00 53.57 18 ILE B CA 1
ATOM 847 C C . ILE B 1 18 ? 28.111 20.414 12.910 1.00 54.86 18 ILE B C 1
ATOM 848 O O . ILE B 1 18 ? 27.753 21.200 13.782 1.00 54.97 18 ILE B O 1
ATOM 853 N N . ASN B 1 19 ? 29.072 20.683 12.032 1.00 56.53 19 ASN B N 1
ATOM 854 C CA . ASN B 1 19 ? 29.758 21.966 12.010 1.00 58.30 19 ASN B CA 1
ATOM 855 C C . ASN B 1 19 ? 28.819 22.837 11.183 1.00 58.91 19 ASN B C 1
ATOM 856 O O . ASN B 1 19 ? 28.664 22.632 9.981 1.00 60.88 19 ASN B O 1
ATOM 861 N N . CYS B 1 20 ? 28.185 23.801 11.833 1.00 59.21 20 CYS B N 1
ATOM 862 C CA . CYS B 1 20 ? 27.220 24.667 11.178 1.00 58.63 20 CYS B CA 1
ATOM 863 C C . CYS B 1 20 ? 27.505 26.155 11.377 1.00 58.34 20 CYS B C 1
ATOM 864 O O . CYS B 1 20 ? 27.981 26.567 12.428 1.00 58.34 20 CYS B O 1
ATOM 867 N N . PRO B 1 21 ? 27.241 26.977 10.350 1.00 59.59 21 PRO B N 1
ATOM 868 C CA . PRO B 1 21 ? 27.465 28.426 10.429 1.00 60.38 21 PRO B CA 1
ATOM 869 C C . PRO B 1 21 ? 26.511 29.005 11.475 1.00 62.73 21 PRO B C 1
ATOM 870 O O . PRO B 1 21 ? 25.443 28.444 11.705 1.00 62.99 21 PRO B O 1
ATOM 874 N N . ASP B 1 22 ? 26.881 30.121 12.099 1.00 64.45 22 ASP B N 1
ATOM 875 C CA . ASP B 1 22 ? 26.033 30.720 13.129 1.00 66.38 22 ASP B CA 1
ATOM 876 C C . ASP B 1 22 ? 24.635 31.121 12.680 1.00 67.45 22 ASP B C 1
ATOM 877 O O . ASP B 1 22 ? 23.646 30.752 13.312 1.00 69.21 22 ASP B O 1
ATOM 882 N N . ASP B 1 23 ? 24.545 31.890 11.603 1.00 66.77 23 ASP B N 1
ATOM 883 C CA . ASP B 1 23 ? 23.248 32.341 11.130 1.00 65.37 23 ASP B CA 1
ATOM 884 C C . ASP B 1 23 ? 22.444 31.254 10.427 1.00 64.02 23 ASP B C 1
ATOM 885 O O . ASP B 1 23 ? 21.521 31.539 9.662 1.00 64.20 23 ASP B O 1
ATOM 890 N N . GLU B 1 24 ? 22.787 30.004 10.714 1.00 61.67 24 GLU B N 1
ATOM 891 C CA . GLU B 1 24 ? 22.104 28.858 10.130 1.00 59.18 24 GLU B CA 1
ATOM 892 C C . GLU B 1 24 ? 21.547 27.949 11.227 1.00 57.59 24 GLU B C 1
ATOM 893 O O . GLU B 1 24 ? 20.615 27.184 10.981 1.00 55.65 24 GLU B O 1
ATOM 899 N N . ARG B 1 25 ? 22.122 28.046 12.430 1.00 55.88 25 ARG B N 1
ATOM 900 C CA . ARG B 1 25 ? 21.720 27.220 13.572 1.00 55.14 25 ARG B CA 1
ATOM 901 C C . ARG B 1 25 ? 20.228 26.965 13.647 1.00 53.41 25 ARG B C 1
ATOM 902 O O . ARG B 1 25 ? 19.770 25.826 13.557 1.00 52.63 25 ARG B O 1
ATOM 910 N N . ALA B 1 26 ? 19.465 28.030 13.817 1.00 53.07 26 ALA B N 1
ATOM 911 C CA . ALA B 1 26 ? 18.028 27.889 13.907 1.00 52.32 26 ALA B CA 1
ATOM 912 C C . ALA B 1 26 ? 17.476 27.149 12.690 1.00 51.40 26 ALA B C 1
ATOM 913 O O . ALA B 1 26 ? 16.579 26.321 12.822 1.00 51.90 26 ALA B O 1
ATOM 915 N N . ASN B 1 27 ? 18.011 27.418 11.506 1.00 50.13 27 ASN B N 1
ATOM 916 C CA . ASN B 1 27 ? 17.502 26.730 10.327 1.00 50.34 27 ASN B CA 1
ATOM 917 C C . ASN B 1 27 ? 17.783 25.231 10.360 1.00 50.12 27 ASN B C 1
ATOM 918 O O . ASN B 1 27 ? 16.897 24.427 10.059 1.00 50.84 27 ASN B O 1
ATOM 923 N N . LEU B 1 28 ? 19.008 24.849 10.723 1.00 48.23 28 LEU B N 1
ATOM 924 C CA . LEU B 1 28 ? 19.365 23.437 10.788 1.00 46.05 28 LEU B CA 1
ATOM 925 C C . LEU B 1 28 ? 18.526 22.680 11.808 1.00 45.78 28 LEU B C 1
ATOM 926 O O . LEU B 1 28 ? 18.121 21.540 11.562 1.00 43.09 28 LEU B O 1
ATOM 931 N N . GLU B 1 29 ? 18.273 23.307 12.957 1.00 47.02 29 GLU B N 1
ATOM 932 C CA . GLU B 1 29 ? 17.462 22.678 14.004 1.00 47.26 29 GLU B CA 1
ATOM 933 C C . GLU B 1 29 ? 16.054 22.437 13.493 1.00 46.31 29 GLU B C 1
ATOM 934 O O . GLU B 1 29 ? 15.452 21.397 13.771 1.00 45.67 29 GLU B O 1
ATOM 940 N N . SER B 1 30 ? 15.533 23.409 12.750 1.00 43.85 30 SER B N 1
ATOM 941 C CA . SER B 1 30 ? 14.197 23.295 12.198 1.00 42.64 30 SER B CA 1
ATOM 942 C C . SER B 1 30 ? 14.198 22.135 11.237 1.00 40.01 30 SER B C 1
ATOM 943 O O . SER B 1 30 ? 13.311 21.291 11.269 1.00 39.91 30 SER B O 1
ATOM 946 N N . ALA B 1 31 ? 15.207 22.099 10.376 1.00 38.55 31 ALA B N 1
ATOM 947 C CA . ALA B 1 31 ? 15.307 21.031 9.396 1.00 37.12 31 ALA B CA 1
ATOM 948 C C . ALA B 1 31 ? 15.354 19.691 10.099 1.00 34.58 31 ALA B C 1
ATOM 949 O O . ALA B 1 31 ? 14.621 18.772 9.753 1.00 32.10 31 ALA B O 1
ATOM 951 N N . ALA B 1 32 ? 16.221 19.589 11.096 1.00 35.65 32 ALA B N 1
ATOM 952 C CA . ALA B 1 32 ? 16.362 18.345 11.847 1.00 37.92 32 ALA B CA 1
ATOM 953 C C . ALA B 1 32 ? 15.032 17.953 12.498 1.00 39.28 32 ALA B C 1
ATOM 954 O O . ALA B 1 32 ? 14.652 16.779 12.507 1.00 38.76 32 ALA B O 1
ATOM 956 N N . ARG B 1 33 ? 14.324 18.952 13.019 1.00 40.84 33 ARG B N 1
ATOM 957 C CA . ARG B 1 33 ? 13.042 18.741 13.675 1.00 42.77 33 ARG B CA 1
ATOM 958 C C . ARG B 1 33 ? 12.052 18.202 12.662 1.00 43.76 33 ARG B C 1
ATOM 959 O O . ARG B 1 33 ? 11.390 17.190 12.896 1.00 44.33 33 ARG B O 1
ATOM 967 N N . TYR B 1 34 ? 11.964 18.890 11.530 1.00 43.61 34 TYR B N 1
ATOM 968 C CA . TYR B 1 34 ? 11.066 18.503 10.454 1.00 43.89 34 TYR B CA 1
ATOM 969 C C . TYR B 1 34 ? 11.432 17.106 9.958 1.00 42.71 34 TYR B C 1
ATOM 970 O O . TYR B 1 34 ? 10.556 16.248 9.764 1.00 43.80 34 TYR B O 1
ATOM 979 N N . LEU B 1 35 ? 12.731 16.869 9.770 1.00 39.73 35 LEU B N 1
ATOM 980 C CA . LEU B 1 35 ? 13.203 15.573 9.274 1.00 36.12 35 LEU B CA 1
ATOM 981 C C . LEU B 1 35 ? 12.812 14.462 10.241 1.00 35.68 35 LEU B C 1
ATOM 982 O O . LEU B 1 35 ? 12.182 13.482 9.842 1.00 32.45 35 LEU B O 1
ATOM 987 N N . ASP B 1 36 ? 13.195 14.616 11.509 1.00 36.96 36 ASP B N 1
ATOM 988 C CA . ASP B 1 36 ? 12.869 13.613 12.516 1.00 38.40 36 ASP B CA 1
ATOM 989 C C . ASP B 1 36 ? 11.379 13.313 12.453 1.00 38.47 36 ASP B C 1
ATOM 990 O O . ASP B 1 36 ? 10.975 12.154 12.385 1.00 40.38 36 ASP B O 1
ATOM 995 N N . GLY B 1 37 ? 10.568 14.364 12.448 1.00 38.70 37 GLY B N 1
ATOM 996 C CA . GLY B 1 37 ? 9.129 14.187 12.385 1.00 41.12 37 GLY B CA 1
ATOM 997 C C . GLY B 1 37 ? 8.661 13.352 11.206 1.00 43.34 37 GLY B C 1
ATOM 998 O O . GLY B 1 37 ? 7.862 12.429 11.363 1.00 44.05 37 GLY B O 1
ATOM 999 N N . LYS B 1 38 ? 9.158 13.676 10.018 1.00 44.75 38 LYS B N 1
ATOM 1000 C CA . LYS B 1 38 ? 8.787 12.947 8.816 1.00 45.72 38 LYS B CA 1
ATOM 1001 C C . LYS B 1 38 ? 9.291 11.506 8.878 1.00 45.80 38 LYS B C 1
ATOM 1002 O O . LYS B 1 38 ? 8.593 10.577 8.482 1.00 45.16 38 LYS B O 1
ATOM 1016 N N . ARG B 1 40 ? 9.791 9.768 11.523 1.00 52.87 40 ARG B N 1
ATOM 1017 C CA . ARG B 1 40 ? 9.007 9.103 12.552 1.00 56.26 40 ARG B CA 1
ATOM 1018 C C . ARG B 1 40 ? 7.730 8.518 11.955 1.00 57.13 40 ARG B C 1
ATOM 1019 O O . ARG B 1 40 ? 7.490 7.322 12.051 1.00 56.71 40 ARG B O 1
ATOM 1027 N N . GLU B 1 41 ? 6.924 9.356 11.313 1.00 59.83 41 GLU B N 1
ATOM 1028 C CA . GLU B 1 41 ? 5.680 8.884 10.729 1.00 62.47 41 GLU B CA 1
ATOM 1029 C C . GLU B 1 41 ? 5.875 7.930 9.552 1.00 64.09 41 GLU B C 1
ATOM 1030 O O . GLU B 1 41 ? 4.923 7.294 9.113 1.00 65.45 41 GLU B O 1
ATOM 1036 N N . ILE B 1 42 ? 7.096 7.817 9.043 1.00 65.27 42 ILE B N 1
ATOM 1037 C CA . ILE B 1 42 ? 7.356 6.903 7.934 1.00 67.21 42 ILE B CA 1
ATOM 1038 C C . ILE B 1 42 ? 7.745 5.529 8.462 1.00 69.09 42 ILE B C 1
ATOM 1039 O O . ILE B 1 42 ? 7.487 4.512 7.818 1.00 68.93 42 ILE B O 1
ATOM 1044 N N . ARG B 1 43 ? 8.393 5.505 9.623 1.00 70.41 43 ARG B N 1
ATOM 1045 C CA . ARG B 1 43 ? 8.791 4.243 10.233 1.00 72.62 43 ARG B CA 1
ATOM 1046 C C . ARG B 1 43 ? 7.541 3.623 10.852 1.00 73.81 43 ARG B C 1
ATOM 1047 O O . ARG B 1 43 ? 7.411 2.401 10.933 1.00 73.91 43 ARG B O 1
ATOM 1055 N N . SER B 1 44 ? 6.625 4.487 11.279 1.00 75.50 44 SER B N 1
ATOM 1056 C CA . SER B 1 44 ? 5.367 4.067 11.887 1.00 77.69 44 SER B CA 1
ATOM 1057 C C . SER B 1 44 ? 4.451 3.339 10.899 1.00 79.17 44 SER B C 1
ATOM 1058 O O . SER B 1 44 ? 3.673 2.473 11.293 1.00 79.42 44 SER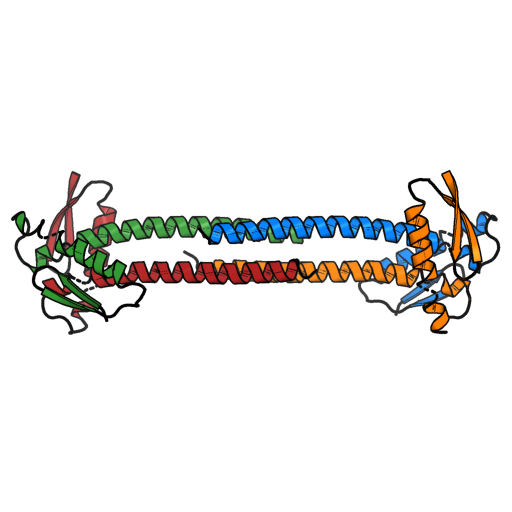 B O 1
ATOM 1061 N N . SER B 1 45 ? 4.541 3.691 9.621 1.00 80.37 45 SER B N 1
ATOM 1062 C CA . SER B 1 45 ? 3.709 3.062 8.605 1.00 81.38 45 SER B CA 1
ATOM 1063 C C . SER B 1 45 ? 4.165 1.636 8.319 1.00 82.13 45 SER B C 1
ATOM 1064 O O . SER B 1 45 ? 3.371 0.801 7.888 1.00 83.17 45 SER B O 1
ATOM 1067 N N . GLY B 1 46 ? 5.444 1.359 8.559 1.00 81.95 46 GLY B N 1
ATOM 1068 C CA . GLY B 1 46 ? 5.976 0.031 8.303 1.00 81.56 46 GLY B CA 1
ATOM 1069 C C . GLY B 1 46 ? 6.037 -0.256 6.815 1.00 81.09 46 GLY B C 1
ATOM 1070 O O . GLY B 1 46 ? 6.359 -1.364 6.391 1.00 79.89 46 GLY B O 1
ATOM 1071 N N . LYS B 1 47 ? 5.734 0.766 6.021 1.00 81.72 47 LYS B N 1
ATOM 1072 C CA . LYS B 1 47 ? 5.730 0.652 4.569 1.00 82.35 47 LYS B CA 1
ATOM 1073 C C . LYS B 1 47 ? 7.138 0.479 4.009 1.00 80.91 47 LYS B C 1
ATOM 1074 O O . LYS B 1 47 ? 7.310 -0.021 2.898 1.00 80.58 47 LYS B O 1
ATOM 1080 N N . VAL B 1 48 ? 8.139 0.896 4.780 1.00 79.71 48 VAL B N 1
ATOM 1081 C CA . VAL B 1 48 ? 9.535 0.791 4.359 1.00 78.52 48 VAL B CA 1
ATOM 1082 C C . VAL B 1 48 ? 10.423 0.281 5.488 1.00 76.91 48 VAL B C 1
ATOM 1083 O O . VAL B 1 48 ? 10.297 0.703 6.638 1.00 76.36 48 VAL B O 1
ATOM 1087 N N . ILE B 1 49 ? 11.322 -0.632 5.145 1.00 74.86 49 ILE B N 1
ATOM 1088 C CA . ILE B 1 49 ? 12.231 -1.225 6.114 1.00 72.85 49 ILE B CA 1
ATOM 1089 C C . ILE B 1 49 ? 13.673 -0.812 5.850 1.00 69.73 49 ILE B C 1
ATOM 1090 O O . ILE B 1 49 ? 14.162 -0.930 4.726 1.00 69.85 49 ILE B O 1
ATOM 1095 N N . GLY B 1 50 ? 14.354 -0.349 6.894 1.00 65.33 50 GLY B N 1
ATOM 1096 C CA . GLY B 1 50 ? 15.736 0.077 6.757 1.00 59.81 50 GLY B CA 1
ATOM 1097 C C . GLY B 1 50 ? 15.885 1.542 7.114 1.00 57.11 50 GLY B C 1
ATOM 1098 O O . GLY B 1 50 ? 15.390 2.411 6.395 1.00 59.37 50 GLY B O 1
ATOM 1099 N N . ALA B 1 51 ? 16.566 1.826 8.219 1.00 51.99 51 ALA B N 1
ATOM 1100 C CA . ALA B 1 51 ? 16.756 3.197 8.660 1.00 46.78 51 ALA B CA 1
ATOM 1101 C C . ALA B 1 51 ? 17.266 4.090 7.538 1.00 44.29 51 ALA B C 1
ATOM 1102 O O . ALA B 1 51 ? 16.827 5.223 7.394 1.00 42.83 51 ALA B O 1
ATOM 1104 N N . ASP B 1 52 ? 18.189 3.583 6.737 1.00 42.62 52 ASP B N 1
ATOM 1105 C CA . ASP B 1 52 ? 18.698 4.382 5.640 1.00 43.01 52 ASP B CA 1
ATOM 1106 C C . ASP B 1 52 ? 17.558 4.676 4.639 1.00 43.28 52 ASP B C 1
ATOM 1107 O O . ASP B 1 52 ? 17.420 5.802 4.165 1.00 44.37 52 ASP B O 1
ATOM 1112 N N . ARG B 1 53 ? 16.728 3.685 4.337 1.00 41.43 53 ARG B N 1
ATOM 1113 C CA . ARG B 1 53 ? 15.630 3.922 3.422 1.00 42.23 53 ARG B CA 1
ATOM 1114 C C . ARG B 1 53 ? 14.606 4.865 4.022 1.00 42.12 53 ARG B C 1
ATOM 1115 O O . ARG B 1 53 ? 13.969 5.634 3.310 1.00 43.69 53 ARG B O 1
ATOM 1123 N N . VAL B 1 54 ? 14.429 4.808 5.330 1.00 41.03 54 VAL B N 1
ATOM 1124 C CA . VAL B 1 54 ? 13.462 5.687 5.951 1.00 40.20 54 VAL B CA 1
ATOM 1125 C C . VAL B 1 54 ? 13.903 7.126 5.771 1.00 40.49 54 VAL B C 1
ATOM 1126 O O . VAL B 1 54 ? 13.083 8.004 5.533 1.00 42.00 54 VAL B O 1
ATOM 1130 N N . ALA B 1 55 ? 15.208 7.358 5.862 1.00 40.80 55 ALA B N 1
ATOM 1131 C CA . ALA B 1 55 ? 15.767 8.697 5.696 1.00 40.64 55 ALA B CA 1
ATOM 1132 C C . ALA B 1 55 ? 15.580 9.199 4.261 1.00 41.84 55 ALA B C 1
ATOM 1133 O O . ALA B 1 55 ? 15.188 10.348 4.053 1.00 42.31 55 ALA B O 1
ATOM 1135 N N . VAL B 1 56 ? 15.867 8.340 3.283 1.00 40.47 56 VAL B N 1
ATOM 1136 C CA . VAL B 1 56 ? 15.730 8.707 1.884 1.00 41.96 56 VAL B CA 1
ATOM 1137 C C . VAL B 1 56 ? 14.287 9.054 1.545 1.00 43.90 56 VAL B C 1
ATOM 1138 O O . VAL B 1 56 ? 14.022 10.102 0.952 1.00 44.94 56 VAL B O 1
ATOM 1150 N N . ALA B 1 58 ? 12.015 9.971 3.523 1.00 41.09 58 ALA B N 1
ATOM 1151 C CA . ALA B 1 58 ? 11.635 11.156 4.265 1.00 37.89 58 ALA B CA 1
ATOM 1152 C C . ALA B 1 58 ? 12.032 12.390 3.491 1.00 36.50 58 ALA B C 1
ATOM 1153 O O . ALA B 1 58 ? 11.308 13.377 3.471 1.00 38.66 58 ALA B O 1
ATOM 1155 N N . ALA B 1 59 ? 13.200 12.329 2.870 1.00 34.65 59 ALA B N 1
ATOM 1156 C CA . ALA B 1 59 ? 13.715 13.431 2.076 1.00 34.20 59 ALA B CA 1
ATOM 1157 C C . ALA B 1 59 ? 12.862 13.592 0.811 1.00 33.29 59 ALA B C 1
ATOM 1158 O O . ALA B 1 59 ? 12.610 14.698 0.366 1.00 30.23 59 ALA B O 1
ATOM 1160 N N . LEU B 1 60 ? 12.426 12.475 0.241 1.00 34.14 60 LEU B N 1
ATOM 1161 C CA . LEU B 1 60 ? 11.604 12.518 -0.950 1.00 34.41 60 LEU B CA 1
ATOM 1162 C C . LEU B 1 60 ? 10.250 13.152 -0.638 1.00 36.38 60 LEU B C 1
ATOM 1163 O O . LEU B 1 60 ? 9.829 14.050 -1.356 1.00 39.65 60 LEU B O 1
ATOM 1168 N N . ASN B 1 61 ? 9.582 12.712 0.433 1.00 36.28 61 ASN B N 1
ATOM 1169 C CA . ASN B 1 61 ? 8.283 13.272 0.814 1.00 36.30 61 ASN B CA 1
ATOM 1170 C C . ASN B 1 61 ? 8.348 14.756 1.139 1.00 35.91 61 ASN B C 1
ATOM 1171 O O . ASN B 1 61 ? 7.466 15.532 0.764 1.00 36.28 61 ASN B O 1
ATOM 1176 N N . ILE B 1 62 ? 9.386 15.153 1.856 1.00 33.98 62 ILE B N 1
ATOM 1177 C CA . ILE B 1 62 ? 9.530 16.545 2.208 1.00 32.17 62 ILE B CA 1
ATOM 1178 C C . ILE B 1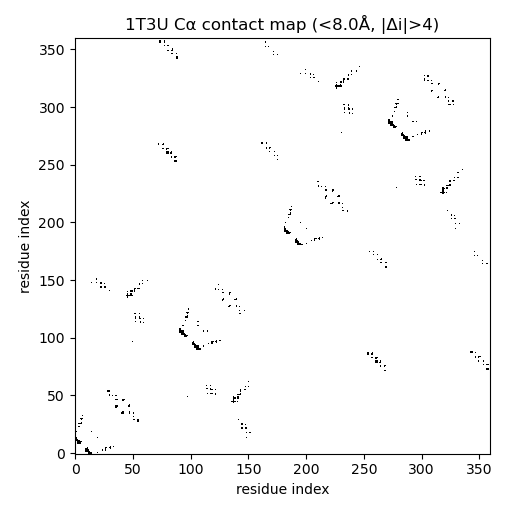 62 ? 9.690 17.342 0.919 1.00 35.57 62 ILE B C 1
ATOM 1179 O O . ILE B 1 62 ? 9.223 18.475 0.817 1.00 37.31 62 ILE B O 1
ATOM 1184 N N . THR B 1 63 ? 10.343 16.742 -0.070 1.00 34.26 63 THR B N 1
ATOM 1185 C CA . THR B 1 63 ? 10.524 17.396 -1.355 1.00 35.15 63 THR B CA 1
ATOM 1186 C C . THR B 1 63 ? 9.149 17.500 -2.026 1.00 37.73 63 THR B C 1
ATOM 1187 O O . THR B 1 63 ? 8.764 18.538 -2.566 1.00 36.49 63 THR B O 1
ATOM 1191 N N . HIS B 1 64 ? 8.413 16.405 -1.979 1.00 38.86 64 HIS B N 1
ATOM 1192 C CA . HIS B 1 64 ? 7.097 16.376 -2.548 1.00 42.73 64 HIS B CA 1
ATOM 1193 C C . HIS B 1 64 ? 6.184 17.409 -1.891 1.00 44.97 64 HIS B C 1
ATOM 1194 O O . HIS B 1 64 ? 5.332 17.987 -2.555 1.00 44.74 64 HIS B O 1
ATOM 1201 N N . ASP B 1 65 ? 6.351 17.626 -0.587 1.00 46.13 65 ASP B N 1
ATOM 1202 C CA . ASP B 1 65 ? 5.520 18.584 0.131 1.00 45.83 65 ASP B CA 1
ATOM 1203 C C . ASP B 1 65 ? 5.740 20.014 -0.359 1.00 45.08 65 ASP B C 1
ATOM 1204 O O . ASP B 1 65 ? 4.795 20.790 -0.454 1.00 44.54 65 ASP B O 1
ATOM 1209 N N . LEU B 1 66 ? 6.979 20.370 -0.669 1.00 44.93 66 LEU B N 1
ATOM 1210 C CA . LEU B 1 66 ? 7.257 21.722 -1.144 1.00 45.64 66 LEU B CA 1
ATOM 1211 C C . LEU B 1 66 ? 6.658 21.889 -2.546 1.00 45.51 66 LEU B C 1
ATOM 1212 O O . LEU B 1 66 ? 5.934 22.849 -2.811 1.00 46.33 66 LEU B O 1
ATOM 1217 N N . LEU B 1 67 ? 6.943 20.939 -3.432 1.00 44.35 67 LEU B N 1
ATOM 1218 C CA . LEU B 1 67 ? 6.431 20.982 -4.799 1.00 42.93 67 LEU B CA 1
ATOM 1219 C C . LEU B 1 67 ? 4.914 21.143 -4.827 1.00 43.81 67 LEU B C 1
ATOM 1220 O O . LEU B 1 67 ? 4.389 22.012 -5.522 1.00 42.89 67 LEU B O 1
ATOM 1225 N N . HIS B 1 68 ? 4.239 20.287 -4.062 1.00 45.98 68 HIS B N 1
ATOM 1226 C CA . HIS B 1 68 ? 2.786 20.255 -3.935 1.00 47.86 68 HIS B CA 1
ATOM 1227 C C . HIS B 1 68 ? 2.277 21.541 -3.310 1.00 48.67 68 HIS B C 1
ATOM 1228 O O . HIS B 1 68 ? 1.154 21.962 -3.560 1.00 47.96 68 HIS B O 1
ATOM 1235 N N . ARG B 1 69 ? 3.112 22.156 -2.484 1.00 50.64 69 ARG B N 1
ATOM 1236 C CA . ARG B 1 69 ? 2.760 23.409 -1.845 1.00 51.09 69 ARG B CA 1
ATOM 1237 C C . ARG B 1 69 ? 2.755 24.475 -2.918 1.00 50.82 69 ARG B C 1
ATOM 1238 O O . ARG B 1 69 ? 1.874 25.325 -2.947 1.00 51.35 69 ARG B O 1
ATOM 1246 N N . LYS B 1 70 ? 3.750 24.423 -3.797 1.00 48.50 70 LYS B N 1
ATOM 1247 C CA . LYS B 1 70 ? 3.865 25.395 -4.867 1.00 49.41 70 LYS B CA 1
ATOM 1248 C C . LYS B 1 70 ? 2.775 25.227 -5.928 1.00 50.29 70 LYS B C 1
ATOM 1249 O O . LYS B 1 70 ? 2.154 26.199 -6.342 1.00 49.82 70 LYS B O 1
ATOM 1255 N N . GLU B 1 71 ? 2.541 23.998 -6.369 1.00 52.09 71 GLU B N 1
ATOM 1256 C CA . GLU B 1 71 ? 1.521 23.761 -7.377 1.00 53.35 71 GLU B CA 1
ATOM 1257 C C . GLU B 1 71 ? 0.186 24.264 -6.819 1.00 52.88 71 GLU B C 1
ATOM 1258 O O . GLU B 1 71 ? -0.563 24.950 -7.501 1.00 52.71 71 GLU B O 1
ATOM 1264 N N . ARG B 1 72 ? -0.093 23.939 -5.564 1.00 53.77 72 ARG B N 1
ATOM 1265 C CA . ARG B 1 72 ? -1.336 24.362 -4.928 1.00 55.02 72 ARG B CA 1
ATOM 1266 C C . ARG B 1 72 ? -1.434 25.881 -4.849 1.00 53.85 72 ARG B C 1
ATOM 1267 O O . ARG B 1 72 ? -2.522 26.438 -4.786 1.00 53.87 72 ARG B O 1
ATOM 1275 N N . LEU B 1 73 ? -0.289 26.545 -4.848 1.00 53.04 73 LEU B N 1
ATOM 1276 C CA . LEU B 1 73 ? -0.250 27.996 -4.780 1.00 51.98 73 LEU B CA 1
ATOM 1277 C C . LEU B 1 73 ? -0.497 28.565 -6.178 1.00 51.55 73 LEU B C 1
ATOM 1278 O O . LEU B 1 73 ? -1.222 29.545 -6.352 1.00 51.71 73 LEU B O 1
ATOM 1283 N N . ASP B 1 74 ? 0.123 27.947 -7.174 1.00 49.11 74 ASP B N 1
ATOM 1284 C CA . ASP B 1 74 ? -0.047 28.379 -8.547 1.00 49.95 74 ASP B CA 1
ATOM 1285 C C . ASP B 1 74 ? -1.504 28.231 -8.992 1.00 48.67 74 ASP B C 1
ATOM 1286 O O . ASP B 1 74 ? -2.010 29.046 -9.756 1.00 46.70 74 ASP B O 1
ATOM 1291 N N . GLN B 1 75 ? -2.167 27.185 -8.510 1.00 48.28 75 GLN B N 1
ATOM 1292 C CA . GLN B 1 75 ? -3.555 26.931 -8.860 1.00 48.97 75 GLN B CA 1
ATOM 1293 C C . GLN B 1 75 ? -4.506 27.901 -8.161 1.00 48.94 75 GLN B C 1
ATOM 1294 O O . GLN B 1 75 ? -5.555 28.255 -8.690 1.00 48.43 75 GLN B O 1
ATOM 1300 N N . GLU B 1 76 ? -4.133 28.339 -6.972 1.00 48.64 76 GLU B N 1
ATOM 1301 C CA . GLU B 1 76 ? -4.963 29.275 -6.251 1.00 49.79 76 GLU B CA 1
ATOM 1302 C C . GLU B 1 76 ? -4.785 30.635 -6.935 1.00 48.42 76 GLU B C 1
ATOM 1303 O O . GLU B 1 76 ? -5.725 31.419 -7.049 1.00 47.50 76 GLU B O 1
ATOM 1309 N N . SER B 1 77 ? -3.575 30.889 -7.414 1.00 45.54 77 SER B N 1
ATOM 1310 C CA . SER B 1 77 ? -3.263 32.134 -8.093 1.00 44.78 77 SER B CA 1
ATOM 1311 C C . SER B 1 77 ? -3.930 32.178 -9.472 1.00 43.56 77 SER B C 1
ATOM 1312 O O . SER B 1 77 ? -4.356 33.235 -9.946 1.00 43.90 77 SER B O 1
ATOM 1315 N N . SER B 1 78 ? -4.029 31.014 -10.100 1.00 41.67 78 SER B N 1
ATOM 1316 C CA . SER B 1 78 ? -4.637 30.880 -11.416 1.00 39.54 78 SER B CA 1
ATOM 1317 C C . SER B 1 78 ? -6.155 31.100 -11.391 1.00 37.93 78 SER B C 1
ATOM 1318 O O . SER B 1 78 ? -6.721 31.732 -12.285 1.00 36.52 78 SER B O 1
ATOM 1321 N N . SER B 1 79 ? -6.814 30.578 -10.365 1.00 36.43 79 SER B N 1
ATOM 1322 C CA . SER B 1 79 ? -8.252 30.743 -10.256 1.00 36.80 79 SER B CA 1
ATOM 1323 C C . SER B 1 79 ? -8.586 32.193 -9.917 1.00 37.03 79 SER B C 1
ATOM 1324 O O . SER B 1 79 ? -9.557 32.742 -10.423 1.00 39.45 79 SER B O 1
ATOM 1327 N N . THR B 1 80 ? -7.767 32.807 -9.067 1.00 34.32 80 THR B N 1
ATOM 1328 C CA . THR B 1 80 ? -7.952 34.192 -8.669 1.00 30.32 80 THR B CA 1
ATOM 1329 C C . THR B 1 80 ? -7.855 35.063 -9.900 1.00 31.07 80 THR B C 1
ATOM 1330 O O . THR B 1 80 ? -8.530 36.072 -10.010 1.00 31.57 80 THR B O 1
ATOM 1334 N N . ARG B 1 81 ? -6.984 34.682 -10.818 1.00 32.65 81 ARG B N 1
ATOM 1335 C CA . ARG B 1 81 ? -6.837 35.425 -12.053 1.00 33.52 81 ARG B CA 1
ATOM 1336 C C . ARG B 1 81 ? -8.096 35.290 -12.931 1.00 34.01 81 ARG B C 1
ATOM 1337 O O . ARG B 1 81 ? -8.532 36.263 -13.533 1.00 34.11 81 ARG B O 1
ATOM 1345 N N . GLU B 1 82 ? -8.685 34.097 -12.996 1.00 33.57 82 GLU B N 1
ATOM 1346 C CA . GLU B 1 82 ? -9.881 33.903 -13.812 1.00 32.87 82 GLU B CA 1
ATOM 1347 C C . GLU B 1 82 ? -11.033 34.723 -13.252 1.00 31.84 82 GLU B C 1
ATOM 1348 O O . GLU B 1 82 ? -11.830 35.275 -14.000 1.00 30.70 82 GLU B O 1
ATOM 1354 N N . ARG B 1 83 ? -11.111 34.809 -11.933 1.00 32.42 83 ARG B N 1
ATOM 1355 C CA . ARG B 1 83 ? -12.152 35.594 -11.298 1.00 33.81 83 ARG B CA 1
ATOM 1356 C C . ARG B 1 83 ? -11.952 37.081 -11.600 1.00 35.63 83 ARG B C 1
ATOM 1357 O O . ARG B 1 83 ? -12.922 37.826 -11.745 1.00 37.20 83 ARG B O 1
ATOM 1365 N N . VAL B 1 84 ? -10.702 37.523 -11.711 1.00 35.68 84 VAL B N 1
ATOM 1366 C CA . VAL B 1 84 ? -10.453 38.920 -12.022 1.00 35.80 84 VAL B CA 1
ATOM 1367 C C . VAL B 1 84 ? -10.856 39.237 -13.462 1.00 38.40 84 VAL B C 1
ATOM 1368 O O . VAL B 1 84 ? -11.398 40.301 -13.724 1.00 36.99 84 VAL B O 1
ATOM 1372 N N . ARG B 1 85 ? -10.596 38.323 -14.395 1.00 42.04 85 ARG B N 1
ATOM 1373 C CA . ARG B 1 85 ? -10.982 38.544 -15.790 1.00 45.51 85 ARG B CA 1
ATOM 1374 C C . ARG B 1 85 ? -12.504 38.521 -15.912 1.00 47.76 85 ARG B C 1
ATOM 1375 O O . ARG B 1 85 ? -13.080 39.124 -16.809 1.00 48.02 85 ARG B O 1
ATOM 1383 N N . GLU B 1 86 ? -13.153 37.812 -15.002 1.00 49.63 86 GLU B N 1
ATOM 1384 C CA . GLU B 1 86 ? -14.595 37.704 -15.022 1.00 50.55 86 GLU B CA 1
ATOM 1385 C C . GLU B 1 86 ? -15.144 39.015 -14.491 1.00 49.90 86 GLU B C 1
ATOM 1386 O O . GLU B 1 86 ? -16.120 39.543 -14.997 1.00 49.40 86 GLU B O 1
ATOM 1392 N N . LEU B 1 87 ? -14.492 39.560 -13.479 1.00 49.77 87 LEU B N 1
ATOM 1393 C CA . LEU B 1 87 ? -14.945 40.816 -12.927 1.00 49.37 87 LEU B CA 1
ATOM 1394 C C . LEU B 1 87 ? -14.720 41.924 -13.960 1.00 50.26 87 LEU B C 1
ATOM 1395 O O . LEU B 1 87 ? -15.535 42.821 -14.079 1.00 51.08 87 LEU B O 1
ATOM 1400 N N . LEU B 1 88 ? -13.627 41.844 -14.714 1.00 52.04 88 LEU B N 1
ATOM 1401 C CA . LEU B 1 88 ? -13.310 42.839 -15.738 1.00 54.92 88 LEU B CA 1
ATOM 1402 C C . LEU B 1 88 ? -14.295 42.785 -16.887 1.00 57.17 88 LEU B C 1
ATOM 1403 O O . LEU B 1 88 ? -14.855 43.799 -17.301 1.00 55.96 88 LEU B O 1
ATOM 1408 N N . ASP B 1 89 ? -14.491 41.585 -17.406 1.00 60.33 89 ASP B N 1
ATOM 1409 C CA . ASP B 1 89 ? -15.400 41.378 -18.509 1.00 64.73 89 ASP B CA 1
ATOM 1410 C C . ASP B 1 89 ? -16.831 41.772 -18.157 1.00 67.37 89 ASP B C 1
ATOM 1411 O O . ASP B 1 89 ? -17.640 42.035 -19.040 1.00 68.18 89 ASP B O 1
ATOM 1416 N N . ARG B 1 90 ? -17.144 41.812 -16.868 1.00 70.67 90 ARG B N 1
ATOM 1417 C CA . ARG B 1 90 ? -18.475 42.197 -16.432 1.00 73.21 90 ARG B CA 1
ATOM 1418 C C . ARG B 1 90 ? -18.577 43.719 -16.438 1.00 75.38 90 ARG B C 1
ATOM 1419 O O . ARG B 1 90 ? -19.530 44.271 -16.976 1.00 75.59 90 ARG B O 1
ATOM 1427 N N . VAL B 1 91 ? -17.598 44.402 -15.847 1.00 78.03 91 VAL B N 1
ATOM 1428 C CA . VAL B 1 91 ? -17.636 45.859 -15.814 1.00 80.21 91 VAL B CA 1
ATOM 1429 C C . VAL B 1 91 ? -17.367 46.393 -17.202 1.00 82.87 91 VAL B C 1
ATOM 1430 O O . VAL B 1 91 ? -17.234 47.596 -17.401 1.00 84.37 91 VAL B O 1
ATOM 1434 N N . ASP B 1 92 ? -17.291 45.495 -18.171 1.00 86.07 92 ASP B N 1
ATOM 1435 C CA . ASP B 1 92 ? -17.040 45.922 -19.532 1.00 89.72 92 ASP B CA 1
ATOM 1436 C C . ASP B 1 92 ? -18.239 45.637 -20.426 1.00 92.45 92 ASP B C 1
ATOM 1437 O O . ASP B 1 92 ? -18.417 46.286 -21.457 1.00 93.23 92 ASP B O 1
ATOM 1442 N N . ARG B 1 93 ? -19.060 44.665 -20.034 1.00 95.38 93 ARG B N 1
ATOM 1443 C CA . ARG B 1 93 ? -20.255 44.344 -20.800 1.00 98.17 93 ARG B CA 1
ATOM 1444 C C . ARG B 1 93 ? -21.209 45.527 -20.706 1.00 100.00 93 ARG B C 1
ATOM 1445 O O . ARG B 1 93 ? -22.222 45.586 -21.406 1.00 101.49 93 ARG B O 1
ATOM 1453 N N . ALA B 1 94 ? -20.881 46.465 -19.825 1.00 101.14 94 ALA B N 1
ATOM 1454 C CA . ALA B 1 94 ? -21.676 47.672 -19.652 1.00 102.86 94 ALA B CA 1
ATOM 1455 C C . ALA B 1 94 ? -20.892 48.791 -20.341 1.00 104.14 94 ALA B C 1
ATOM 1456 O O . ALA B 1 94 ? -20.722 49.880 -19.790 1.00 104.56 94 ALA B O 1
ATOM 1458 N N . LEU B 1 95 ? -20.425 48.508 -21.558 1.00 105.03 95 LEU B N 1
ATOM 1459 C CA . LEU B 1 95 ? -19.624 49.454 -22.335 1.00 105.65 95 LEU B CA 1
ATOM 1460 C C . LEU B 1 95 ? -20.381 50.643 -22.910 1.00 105.67 95 LEU B C 1
ATOM 1461 O O . LEU B 1 95 ? -21.610 50.664 -22.953 1.00 105.67 95 LEU B O 1
ATOM 1466 N N . ALA B 1 96 ? -19.612 51.632 -23.356 1.00 105.79 96 ALA B N 1
ATOM 1467 C CA . ALA B 1 96 ? -20.145 52.852 -23.945 1.00 105.68 96 ALA B CA 1
ATOM 1468 C C . ALA B 1 96 ? -19.123 53.398 -24.934 1.00 105.49 96 ALA B C 1
ATOM 1469 O O . ALA B 1 96 ? -18.125 52.697 -25.193 1.00 105.23 96 ALA B O 1
ATOM 1471 N N . THR C 1 6 ? -46.263 56.994 -6.802 1.00 60.30 6 THR C N 1
ATOM 1472 C CA . THR C 1 6 ? -47.387 57.864 -7.252 1.00 61.73 6 THR C CA 1
ATOM 1473 C C . THR C 1 6 ? -47.328 59.254 -6.628 1.00 61.01 6 THR C C 1
ATOM 1474 O O . THR C 1 6 ? -47.991 59.532 -5.623 1.00 61.03 6 THR C O 1
ATOM 1478 N N . LEU C 1 7 ? -46.536 60.123 -7.252 1.00 59.69 7 LEU C N 1
ATOM 1479 C CA . LEU C 1 7 ? -46.335 61.497 -6.795 1.00 57.70 7 LEU C CA 1
ATOM 1480 C C . LEU C 1 7 ? -47.250 62.484 -7.507 1.00 57.99 7 LEU C C 1
ATOM 1481 O O . LEU C 1 7 ? -47.640 62.266 -8.651 1.00 58.38 7 LEU C O 1
ATOM 1486 N N . THR C 1 8 ? -47.592 63.571 -6.826 1.00 58.23 8 THR C N 1
ATOM 1487 C CA . THR C 1 8 ? -48.442 64.594 -7.420 1.00 57.63 8 THR C CA 1
ATOM 1488 C C . THR C 1 8 ? -47.823 65.974 -7.214 1.00 58.80 8 THR C C 1
ATOM 1489 O O . THR C 1 8 ? -47.509 66.371 -6.086 1.00 58.92 8 THR C O 1
ATOM 1493 N N . VAL C 1 9 ? -47.631 66.692 -8.318 1.00 57.71 9 VAL C N 1
ATOM 1494 C CA . VAL C 1 9 ? -47.048 68.019 -8.263 1.00 57.38 9 VAL C CA 1
ATOM 1495 C C . VAL C 1 9 ? -47.892 69.055 -8.994 1.00 57.43 9 VAL C C 1
ATOM 1496 O O . VAL C 1 9 ? -48.727 68.719 -9.833 1.00 57.69 9 VAL C O 1
ATOM 1500 N N . GLN C 1 10 ? -47.680 70.318 -8.644 1.00 57.28 10 GLN C N 1
ATOM 1501 C CA . GLN C 1 10 ? -48.409 71.422 -9.244 1.00 56.65 10 GLN C CA 1
ATOM 1502 C C . GLN C 1 10 ? -47.453 72.236 -10.104 1.00 55.54 10 GLN C C 1
ATOM 1503 O O . GLN C 1 10 ? -46.468 72.792 -9.606 1.00 55.76 10 GLN C O 1
ATOM 1509 N N . ILE C 1 11 ? -47.743 72.295 -11.398 1.00 53.37 11 ILE C N 1
ATOM 1510 C CA . ILE C 1 11 ? -46.918 73.047 -12.327 1.00 50.81 11 ILE C CA 1
ATOM 1511 C C . ILE C 1 11 ? -47.775 74.064 -13.062 1.00 50.84 11 ILE C C 1
ATOM 1512 O O . ILE C 1 11 ? -48.543 73.727 -13.954 1.00 49.21 11 ILE C O 1
ATOM 1517 N N . LEU C 1 12 ? -47.641 75.314 -12.636 1.00 53.11 12 LEU C N 1
ATOM 1518 C CA . LEU C 1 12 ? -48.375 76.432 -13.201 1.00 55.07 12 LEU C CA 1
ATOM 1519 C C . LEU C 1 12 ? -49.883 76.200 -13.328 1.00 57.20 12 LEU C C 1
ATOM 1520 O O . LEU C 1 12 ? -50.385 75.942 -14.418 1.00 58.62 12 LEU C O 1
ATOM 1525 N N . ASP C 1 13 ? -50.603 76.273 -12.215 1.00 59.16 13 ASP C N 1
ATOM 1526 C CA . ASP C 1 13 ? -52.058 76.134 -12.237 1.00 61.18 13 ASP C CA 1
ATOM 1527 C C . ASP C 1 13 ? -52.606 74.827 -12.815 1.00 61.46 13 ASP C C 1
ATOM 1528 O O . ASP C 1 13 ? -53.791 74.739 -13.127 1.00 61.52 13 ASP C O 1
ATOM 1533 N N . LYS C 1 14 ? -51.747 73.823 -12.953 1.00 62.49 14 LYS C N 1
ATOM 1534 C CA . LYS C 1 14 ? -52.146 72.520 -13.477 1.00 62.41 14 LYS C CA 1
ATOM 1535 C C . LYS C 1 14 ? -51.615 71.426 -12.558 1.00 63.23 14 LYS C C 1
ATOM 1536 O O . LYS C 1 14 ? -50.501 71.520 -12.048 1.00 63.30 14 LYS C O 1
ATOM 1542 N N . GLU C 1 15 ? -52.396 70.375 -12.363 1.00 63.56 15 GLU C N 1
ATOM 1543 C CA . GLU C 1 15 ? -51.962 69.304 -11.489 1.00 63.93 15 GLU C CA 1
ATOM 1544 C C . GLU C 1 15 ? -51.538 68.084 -12.277 1.00 62.87 15 GLU C C 1
ATOM 1545 O O . GLU C 1 15 ? -52.213 67.679 -13.219 1.00 61.89 15 GLU C O 1
ATOM 1551 N N . TYR C 1 16 ? -50.408 67.505 -11.891 1.00 62.86 16 TYR C N 1
ATOM 1552 C CA . TYR C 1 16 ? -49.901 66.325 -12.570 1.00 63.20 16 TYR C CA 1
ATOM 1553 C C . TYR C 1 16 ? -49.673 65.172 -11.594 1.00 65.25 16 TYR C C 1
ATOM 1554 O O . TYR C 1 16 ? -49.028 65.327 -10.551 1.00 63.98 16 TYR C O 1
ATOM 1563 N N . CYS C 1 17 ? -50.232 64.021 -11.955 1.00 68.13 17 CYS C N 1
ATOM 1564 C CA . CYS C 1 17 ? -50.142 62.789 -11.182 1.00 71.16 17 CYS C CA 1
ATOM 1565 C C . CYS C 1 17 ? -49.265 61.819 -11.949 1.00 72.19 17 CYS C C 1
ATOM 1566 O O . CYS C 1 17 ? -49.656 61.329 -13.007 1.00 73.19 17 CYS C O 1
ATOM 1569 N N . ILE C 1 18 ? -48.084 61.536 -11.415 1.00 74.08 18 ILE C N 1
ATOM 1570 C CA . ILE C 1 18 ? -47.162 60.630 -12.079 1.00 75.88 18 ILE C CA 1
ATOM 1571 C C . ILE C 1 18 ? -46.710 59.477 -11.191 1.00 77.23 18 ILE C C 1
ATOM 1572 O O . ILE C 1 18 ? -46.791 59.545 -9.961 1.00 76.92 18 ILE C O 1
ATOM 1577 N N . ASN C 1 19 ? -46.228 58.423 -11.840 1.00 78.23 19 ASN C N 1
ATOM 1578 C CA . ASN C 1 19 ? -45.735 57.231 -11.166 1.00 79.53 19 ASN C CA 1
ATOM 1579 C C . ASN C 1 19 ? -44.216 57.252 -11.161 1.00 80.65 19 ASN C C 1
ATOM 1580 O O . ASN C 1 19 ? -43.590 57.358 -12.217 1.00 81.83 19 ASN C O 1
ATOM 1585 N N . CYS C 1 20 ? -43.624 57.140 -9.976 1.00 81.63 20 CYS C N 1
ATOM 1586 C CA . CYS C 1 20 ? -42.171 57.156 -9.853 1.00 82.27 20 CYS C CA 1
ATOM 1587 C C . CYS C 1 20 ? -41.673 56.427 -8.609 1.00 83.37 20 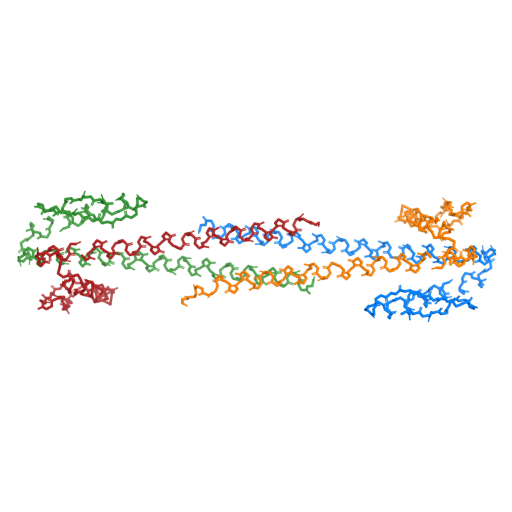CYS C C 1
ATOM 1588 O O . CYS C 1 20 ? -42.377 56.329 -7.599 1.00 83.25 20 CYS C O 1
ATOM 1591 N N . PRO C 1 21 ? -40.440 55.903 -8.669 1.00 84.24 21 PRO C N 1
ATOM 1592 C CA . PRO C 1 21 ? -39.859 55.193 -7.530 1.00 85.30 21 PRO C CA 1
ATOM 1593 C C . PRO C 1 21 ? -39.763 56.135 -6.334 1.00 86.32 21 PRO C C 1
ATOM 1594 O O . PRO C 1 21 ? -39.366 57.295 -6.475 1.00 86.90 21 PRO C O 1
ATOM 1598 N N . ASP C 1 22 ? -40.132 55.629 -5.164 1.00 86.63 22 ASP C N 1
ATOM 1599 C CA . ASP C 1 22 ? -40.096 56.408 -3.933 1.00 86.57 22 ASP C CA 1
ATOM 1600 C C . ASP C 1 22 ? -38.774 57.163 -3.772 1.00 85.33 22 ASP C C 1
ATOM 1601 O O . ASP C 1 22 ? -38.745 58.281 -3.257 1.00 85.17 22 ASP C O 1
ATOM 1606 N N . ASP C 1 23 ? -37.684 56.553 -4.230 1.00 83.73 23 ASP C N 1
ATOM 1607 C CA . ASP C 1 23 ? -36.363 57.159 -4.115 1.00 81.75 23 ASP C CA 1
ATOM 1608 C C . ASP C 1 23 ? -36.116 58.227 -5.177 1.00 79.68 23 ASP C C 1
ATOM 1609 O O . ASP C 1 23 ? -34.973 58.572 -5.472 1.00 79.03 23 ASP C O 1
ATOM 1614 N N . GLU C 1 24 ? -37.195 58.752 -5.745 1.00 77.60 24 GLU C N 1
ATOM 1615 C CA . GLU C 1 24 ? -37.091 59.782 -6.765 1.00 74.79 24 GLU C CA 1
ATOM 1616 C C . GLU C 1 24 ? -38.018 60.972 -6.509 1.00 71.71 24 GLU C C 1
ATOM 1617 O O . GLU C 1 24 ? -37.841 62.031 -7.104 1.00 71.27 24 GLU C O 1
ATOM 1623 N N . ARG C 1 25 ? -38.994 60.793 -5.617 1.00 68.93 25 ARG C N 1
ATOM 1624 C CA . ARG C 1 25 ? -39.962 61.841 -5.272 1.00 65.72 25 ARG C CA 1
ATOM 1625 C C . ARG C 1 25 ? -39.314 63.217 -5.144 1.00 63.37 25 ARG C C 1
ATOM 1626 O O . ARG C 1 25 ? -39.659 64.147 -5.872 1.00 62.70 25 ARG C O 1
ATOM 1634 N N . ALA C 1 26 ? -38.378 63.348 -4.210 1.00 59.76 26 ALA C N 1
ATOM 1635 C CA . ALA C 1 26 ? -37.710 64.620 -3.998 1.00 56.49 26 ALA C CA 1
ATOM 1636 C C . ALA C 1 26 ? -37.134 65.203 -5.283 1.00 54.32 26 ALA C C 1
ATOM 1637 O O . ALA C 1 26 ? -37.368 66.368 -5.576 1.00 53.74 26 ALA C O 1
ATOM 1639 N N . ASN C 1 27 ? -36.390 64.406 -6.051 1.00 52.13 27 ASN C N 1
ATOM 1640 C CA . ASN C 1 27 ? -35.801 64.910 -7.292 1.00 49.47 27 ASN C CA 1
ATOM 1641 C C . ASN C 1 27 ? -36.831 65.326 -8.330 1.00 46.72 27 ASN C C 1
ATOM 1642 O O . ASN C 1 27 ? -36.656 66.332 -9.012 1.00 43.91 27 ASN C O 1
ATOM 1647 N N . LEU C 1 28 ? -37.897 64.551 -8.463 1.00 43.22 28 LEU C N 1
ATOM 1648 C CA . LEU C 1 28 ? -38.912 64.906 -9.428 1.00 43.74 28 LEU C CA 1
ATOM 1649 C C . LEU C 1 28 ? -39.643 66.187 -9.005 1.00 45.22 28 LEU C C 1
ATOM 1650 O O . LEU C 1 28 ? -40.013 67.007 -9.854 1.00 45.07 28 LEU C O 1
ATOM 1655 N N . GLU C 1 29 ? -39.838 66.366 -7.698 1.00 45.64 29 GLU C N 1
ATOM 1656 C CA . GLU C 1 29 ? -40.503 67.559 -7.179 1.00 44.75 29 GLU C CA 1
ATOM 1657 C C . GLU C 1 29 ? -39.610 68.731 -7.491 1.00 41.77 29 GLU C C 1
ATOM 1658 O O . GLU C 1 29 ? -40.080 69.815 -7.802 1.00 42.47 29 GLU C O 1
ATOM 1664 N N . SER C 1 30 ? -38.312 68.501 -7.397 1.00 40.18 30 SER C N 1
ATOM 1665 C CA . SER C 1 30 ? -37.335 69.539 -7.680 1.00 41.94 30 SER C CA 1
ATOM 1666 C C . SER C 1 30 ? -37.448 69.947 -9.152 1.00 41.77 30 SER C C 1
ATOM 1667 O O . SER C 1 30 ? -37.241 71.103 -9.513 1.00 41.53 30 SER C O 1
ATOM 1670 N N . ALA C 1 31 ? -37.793 68.977 -9.988 1.00 41.10 31 ALA C N 1
ATOM 1671 C CA . ALA C 1 31 ? -37.944 69.200 -11.410 1.00 41.13 31 ALA C CA 1
ATOM 1672 C C . ALA C 1 31 ? -39.198 70.018 -11.639 1.00 41.55 31 ALA C C 1
ATOM 1673 O O . ALA C 1 31 ? -39.205 70.963 -12.431 1.00 43.26 31 ALA C O 1
ATOM 1675 N N . ALA C 1 32 ? -40.265 69.653 -10.944 1.00 40.87 32 ALA C N 1
ATOM 1676 C CA . ALA C 1 32 ? -41.521 70.378 -11.074 1.00 41.79 32 ALA C CA 1
ATOM 1677 C C . ALA C 1 32 ? -41.351 71.850 -10.675 1.00 43.37 32 ALA C C 1
ATOM 1678 O O . ALA C 1 32 ? -41.911 72.731 -11.329 1.00 43.15 32 ALA C O 1
ATOM 1680 N N . ARG C 1 33 ? -40.572 72.112 -9.618 1.00 43.66 33 ARG C N 1
ATOM 1681 C CA . ARG C 1 33 ? -40.319 73.484 -9.141 1.00 42.95 33 ARG C CA 1
ATOM 1682 C C . ARG C 1 33 ? -39.547 74.300 -10.174 1.00 42.67 33 ARG C C 1
ATOM 1683 O O . ARG C 1 33 ? -39.802 75.489 -10.352 1.00 42.91 33 ARG C O 1
ATOM 1691 N N . TYR C 1 34 ? -38.583 73.656 -10.824 1.00 42.41 34 TYR C N 1
ATOM 1692 C CA . TYR C 1 34 ? -37.766 74.303 -11.847 1.00 41.47 34 TYR C CA 1
ATOM 1693 C C . TYR C 1 34 ? -38.662 74.670 -13.020 1.00 41.51 34 TYR C C 1
ATOM 1694 O O . TYR C 1 34 ? -38.590 75.780 -13.535 1.00 42.16 34 TYR C O 1
ATOM 1703 N N . LEU C 1 35 ? -39.499 73.732 -13.446 1.00 39.79 35 LEU C N 1
ATOM 1704 C CA . LEU C 1 35 ? -40.395 73.990 -14.564 1.00 41.64 35 LEU C CA 1
ATOM 1705 C C . LEU C 1 35 ? -41.376 75.092 -14.215 1.00 41.71 35 LEU C C 1
ATOM 1706 O O . LEU C 1 35 ? -41.589 76.034 -14.988 1.00 43.00 35 LEU C O 1
ATOM 1711 N N . ASP C 1 36 ? -41.972 74.966 -13.040 1.00 41.24 36 ASP C N 1
ATOM 1712 C CA . ASP C 1 36 ? -42.939 75.938 -12.585 1.00 41.82 36 ASP C CA 1
ATOM 1713 C C . ASP C 1 36 ? -42.406 77.374 -12.619 1.00 42.71 36 ASP C C 1
ATOM 1714 O O . ASP C 1 36 ? -43.076 78.271 -13.122 1.00 44.27 36 ASP C O 1
ATOM 1719 N N . GLY C 1 37 ? -41.202 77.590 -12.102 1.00 41.85 37 GLY C N 1
ATOM 1720 C CA . GLY C 1 37 ? -40.645 78.927 -12.109 1.00 42.10 37 GLY C CA 1
ATOM 1721 C C . GLY C 1 37 ? -40.178 79.380 -13.480 1.00 44.21 37 GLY C C 1
ATOM 1722 O O . GLY C 1 37 ? -40.258 80.566 -13.793 1.00 43.13 37 GLY C O 1
ATOM 1723 N N . LYS C 1 38 ? -39.681 78.451 -14.297 1.00 45.29 38 LYS C N 1
ATOM 1724 C CA . LYS C 1 38 ? -39.208 78.810 -15.631 1.00 47.21 38 LYS C CA 1
ATOM 1725 C C . LYS C 1 38 ? -40.434 79.153 -16.452 1.00 47.00 38 LYS C C 1
ATOM 1726 O O . LYS C 1 38 ? -40.399 80.010 -17.328 1.00 46.32 38 LYS C O 1
ATOM 1740 N N . ARG C 1 40 ? -43.124 80.551 -15.269 1.00 50.50 40 ARG C N 1
ATOM 1741 C CA . ARG C 1 40 ? -43.666 81.825 -14.842 1.00 50.08 40 ARG C CA 1
ATOM 1742 C C . ARG C 1 40 ? -42.840 82.957 -15.409 1.00 49.81 40 ARG C C 1
ATOM 1743 O O . ARG C 1 40 ? -43.367 84.015 -15.728 1.00 50.97 40 ARG C O 1
ATOM 1751 N N . GLU C 1 41 ? -41.547 82.718 -15.555 1.00 49.06 41 GLU C N 1
ATOM 1752 C CA . GLU C 1 41 ? -40.633 83.714 -16.091 1.00 48.65 41 GLU C CA 1
ATOM 1753 C C . GLU C 1 41 ? -40.904 83.938 -17.580 1.00 48.54 41 GLU C C 1
ATOM 1754 O O . GLU C 1 41 ? -40.915 85.071 -18.058 1.00 49.21 41 GLU C O 1
ATOM 1760 N N . ILE C 1 42 ? -41.125 82.857 -18.315 1.00 47.51 42 ILE C N 1
ATOM 1761 C CA . ILE C 1 42 ? -41.400 82.978 -19.737 1.00 47.00 42 ILE C CA 1
ATOM 1762 C C . ILE C 1 42 ? -42.774 83.612 -19.943 1.00 47.24 42 ILE C C 1
ATOM 1763 O O . ILE C 1 42 ? -42.943 84.493 -20.784 1.00 47.62 42 ILE C O 1
ATOM 1768 N N . ARG C 1 43 ? -43.755 83.173 -19.172 1.00 46.08 43 ARG C N 1
ATOM 1769 C CA . ARG C 1 43 ? -45.083 83.724 -19.313 1.00 48.64 43 ARG C CA 1
ATOM 1770 C C . ARG C 1 43 ? -45.092 85.221 -19.018 1.00 49.71 43 ARG C C 1
ATOM 1771 O O . ARG C 1 43 ? -45.753 85.987 -19.710 1.00 51.46 43 ARG C O 1
ATOM 1779 N N . SER C 1 44 ? -44.345 85.646 -18.006 1.00 49.89 44 SER C N 1
ATOM 1780 C CA . SER C 1 44 ? -44.316 87.055 -17.640 1.00 49.51 44 SER C CA 1
ATOM 1781 C C . SER C 1 44 ? -43.340 87.852 -18.491 1.00 49.71 44 SER C C 1
ATOM 1782 O O . SER C 1 44 ? -43.057 89.005 -18.188 1.00 51.43 44 SER C O 1
ATOM 1785 N N . SER C 1 45 ? -42.811 87.248 -19.544 1.00 48.81 45 SER C N 1
ATOM 1786 C CA . SER C 1 45 ? -41.864 87.961 -20.394 1.00 48.23 45 SER C CA 1
ATOM 1787 C C . SER C 1 45 ? -42.562 88.481 -21.648 1.00 48.70 45 SER C C 1
ATOM 1788 O O . SER C 1 45 ? -42.043 89.357 -22.338 1.00 48.42 45 SER C O 1
ATOM 1791 N N . GLY C 1 46 ? -43.736 87.929 -21.936 1.00 48.86 46 GLY C N 1
ATOM 1792 C CA . GLY C 1 46 ? -44.474 88.331 -23.114 1.00 49.23 46 GLY C CA 1
ATOM 1793 C C . GLY C 1 46 ? -43.800 87.939 -24.417 1.00 50.48 46 GLY C C 1
ATOM 1794 O O . GLY C 1 46 ? -44.312 88.275 -25.481 1.00 51.28 46 GLY C O 1
ATOM 1795 N N . LYS C 1 47 ? -42.674 87.222 -24.348 1.00 51.04 47 LYS C N 1
ATOM 1796 C CA . LYS C 1 47 ? -41.921 86.801 -25.547 1.00 49.43 47 LYS C CA 1
ATOM 1797 C C . LYS C 1 47 ? -42.449 85.557 -26.264 1.00 47.78 47 LYS C C 1
ATOM 1798 O O . LYS C 1 47 ? -42.284 85.425 -27.476 1.00 48.83 47 LYS C O 1
ATOM 1804 N N . VAL C 1 48 ? -43.067 84.651 -25.507 1.00 45.96 48 VAL C N 1
ATOM 1805 C CA . VAL C 1 48 ? -43.622 83.397 -26.028 1.00 42.79 48 VAL C CA 1
ATOM 1806 C C . VAL C 1 48 ? -45.144 83.390 -25.845 1.00 42.47 48 VAL C C 1
ATOM 1807 O O . VAL C 1 48 ? -45.642 83.468 -24.720 1.00 42.68 48 VAL C O 1
ATOM 1811 N N . ILE C 1 49 ? -45.874 83.283 -26.952 1.00 41.39 49 ILE C N 1
ATOM 1812 C CA . ILE C 1 49 ? -47.339 83.299 -26.942 1.00 41.82 49 ILE C CA 1
ATOM 1813 C C . ILE C 1 49 ? -47.968 81.908 -27.029 1.00 41.84 49 ILE C C 1
ATOM 1814 O O . ILE C 1 49 ? -47.704 81.151 -27.963 1.00 43.06 49 ILE C O 1
ATOM 1819 N N . GLY C 1 50 ? -48.828 81.587 -26.072 1.00 40.87 50 GLY C N 1
ATOM 1820 C CA . GLY C 1 50 ? -49.460 80.281 -26.073 1.00 41.11 50 GLY C CA 1
ATOM 1821 C C . GLY C 1 50 ? -48.998 79.439 -24.899 1.00 42.05 50 GLY C C 1
ATOM 1822 O O . GLY C 1 50 ? -47.798 79.382 -24.591 1.00 41.15 50 GLY C O 1
ATOM 1823 N N . ALA C 1 51 ? -49.948 78.788 -24.234 1.00 40.37 51 ALA C N 1
ATOM 1824 C CA . ALA C 1 51 ? -49.620 77.955 -23.083 1.00 41.46 51 ALA C CA 1
ATOM 1825 C C . ALA C 1 51 ? -48.720 76.772 -23.451 1.00 42.11 51 ALA C C 1
ATOM 1826 O O . ALA C 1 51 ? -47.866 76.376 -22.664 1.00 44.83 51 ALA C O 1
ATOM 1828 N N . ASP C 1 52 ? -48.900 76.228 -24.648 1.00 41.02 52 ASP C N 1
ATOM 1829 C CA . ASP C 1 52 ? -48.106 75.101 -25.093 1.00 41.49 52 ASP C CA 1
ATOM 1830 C C . A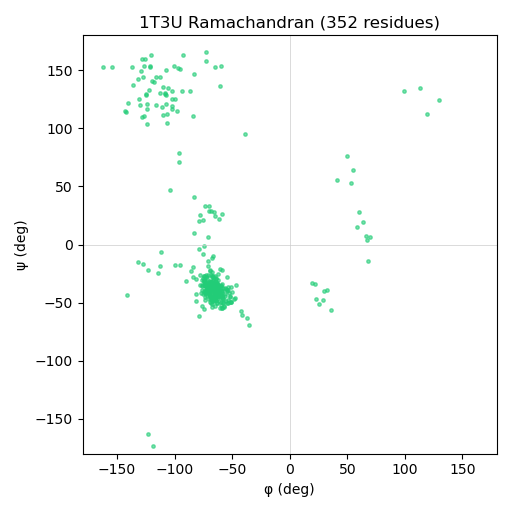SP C 1 52 ? -46.695 75.528 -25.450 1.00 42.17 52 ASP C C 1
ATOM 1831 O O . ASP C 1 52 ? -45.728 74.832 -25.122 1.00 44.81 52 ASP C O 1
ATOM 1836 N N . ARG C 1 53 ? -46.559 76.669 -26.120 1.00 40.98 53 ARG C N 1
ATOM 1837 C CA . ARG C 1 53 ? -45.228 77.146 -26.491 1.00 38.92 53 ARG C CA 1
ATOM 1838 C C . ARG C 1 53 ? -44.445 77.521 -25.235 1.00 37.55 53 ARG C C 1
ATOM 1839 O O . ARG C 1 53 ? -43.227 77.377 -25.187 1.00 36.40 53 ARG C O 1
ATOM 1847 N N . VAL C 1 54 ? -45.147 77.996 -24.217 1.00 36.54 54 VAL C N 1
ATOM 1848 C CA . VAL C 1 54 ? -44.485 78.358 -22.973 1.00 36.46 54 VAL C CA 1
ATOM 1849 C C . VAL C 1 54 ? -43.996 77.088 -22.285 1.00 36.78 54 VAL C C 1
ATOM 1850 O O . VAL C 1 54 ? -42.902 77.054 -21.720 1.00 34.84 54 VAL C O 1
ATOM 1854 N N . ALA C 1 55 ? -44.821 76.048 -22.359 1.00 36.81 55 ALA C N 1
ATOM 1855 C CA . ALA C 1 55 ? -44.523 74.754 -21.758 1.00 37.84 55 ALA C CA 1
ATOM 1856 C C . ALA C 1 55 ? -43.373 74.061 -22.477 1.00 38.41 55 ALA C C 1
ATOM 1857 O O . ALA C 1 55 ? -42.550 73.392 -21.844 1.00 39.51 55 ALA C O 1
ATOM 1859 N N . VAL C 1 56 ? -43.328 74.205 -23.799 1.00 35.62 56 VAL C N 1
ATOM 1860 C CA . VAL C 1 56 ? -42.281 73.574 -24.566 1.00 32.77 56 VAL C CA 1
ATOM 1861 C C . VAL C 1 56 ? -40.975 74.279 -24.276 1.00 34.26 56 VAL C C 1
ATOM 1862 O O . VAL C 1 56 ? -39.961 73.632 -24.055 1.00 35.03 56 VAL C O 1
ATOM 1874 N N . ALA C 1 58 ? -40.127 75.764 -21.631 1.00 32.40 58 ALA C N 1
ATOM 1875 C CA . ALA C 1 58 ? -39.686 75.376 -20.302 1.00 30.93 58 ALA C CA 1
ATOM 1876 C C . ALA C 1 58 ? -39.047 73.996 -20.411 1.00 31.14 58 ALA C C 1
ATOM 1877 O O . ALA C 1 58 ? -37.936 73.773 -19.951 1.00 33.10 58 ALA C O 1
ATOM 1879 N N . ALA C 1 59 ? -39.768 73.074 -21.033 1.00 30.37 59 ALA C N 1
ATOM 1880 C CA . ALA C 1 59 ? -39.290 71.715 -21.212 1.00 30.13 59 ALA C CA 1
ATOM 1881 C C . ALA C 1 59 ? -37.966 71.662 -21.961 1.00 31.59 59 ALA C C 1
ATOM 1882 O O . ALA C 1 59 ? -37.115 70.836 -21.662 1.00 32.56 59 ALA C O 1
ATOM 1884 N N . LEU C 1 60 ? -37.787 72.534 -22.942 1.00 32.13 60 LEU C N 1
ATOM 1885 C CA . LEU C 1 60 ? -36.550 72.517 -23.695 1.00 32.45 60 LEU C CA 1
ATOM 1886 C C . LEU C 1 60 ? -35.430 73.029 -22.808 1.00 33.60 60 LEU C C 1
ATOM 1887 O O . LEU C 1 60 ? -34.288 72.583 -22.902 1.00 35.50 60 LEU C O 1
ATOM 1892 N N . ASN C 1 61 ? -35.755 73.953 -21.919 1.00 34.41 61 ASN C N 1
ATOM 1893 C CA . ASN C 1 61 ? -34.735 74.497 -21.044 1.00 35.78 61 ASN C CA 1
ATOM 1894 C C . ASN C 1 61 ? -34.241 73.468 -20.023 1.00 37.01 61 ASN C C 1
ATOM 1895 O O . ASN C 1 61 ? -33.056 73.436 -19.683 1.00 37.55 61 ASN C O 1
ATOM 1900 N N . ILE C 1 62 ? -35.162 72.633 -19.546 1.00 35.86 62 ILE C N 1
ATOM 1901 C CA . ILE C 1 62 ? -34.860 71.592 -18.574 1.00 34.61 62 ILE C CA 1
ATOM 1902 C C . ILE C 1 62 ? -34.182 70.395 -19.262 1.00 36.19 62 ILE C C 1
ATOM 1903 O O . ILE C 1 62 ? -33.317 69.747 -18.683 1.00 39.04 62 ILE C O 1
ATOM 1908 N N . THR C 1 63 ? -34.568 70.100 -20.494 1.00 34.37 63 THR C N 1
ATOM 1909 C CA . THR C 1 63 ? -33.954 68.987 -21.189 1.00 33.40 63 THR C CA 1
ATOM 1910 C C . THR C 1 63 ? -32.521 69.372 -21.487 1.00 35.92 63 THR C C 1
ATOM 1911 O O . THR C 1 63 ? -31.632 68.531 -21.513 1.00 37.42 63 THR C O 1
ATOM 1915 N N . HIS C 1 64 ? -32.309 70.661 -21.711 1.00 38.08 64 HIS C N 1
ATOM 1916 C CA . HIS C 1 64 ? -30.988 71.182 -22.012 1.00 38.62 64 HIS C CA 1
ATOM 1917 C C . HIS C 1 64 ? -30.029 71.040 -20.822 1.00 40.06 64 HIS C C 1
ATOM 1918 O O . HIS C 1 64 ? -28.874 70.683 -21.011 1.00 41.94 64 HIS C O 1
ATOM 1925 N N . ASP C 1 65 ? -30.492 71.322 -19.606 1.00 40.34 65 ASP C N 1
ATOM 1926 C CA . ASP C 1 65 ? -29.619 71.194 -18.454 1.00 40.79 65 ASP C CA 1
ATOM 1927 C C . ASP C 1 65 ? -29.392 69.725 -18.156 1.00 41.32 65 ASP C C 1
ATOM 1928 O O . ASP C 1 65 ? -28.285 69.334 -17.811 1.00 41.68 65 ASP C O 1
ATOM 1933 N N . LEU C 1 66 ? -30.440 68.916 -18.301 1.00 42.51 66 LEU C N 1
ATOM 1934 C CA . LEU C 1 66 ? -30.358 67.478 -18.043 1.00 43.05 66 LEU C CA 1
ATOM 1935 C C . LEU C 1 66 ? -29.376 66.748 -18.948 1.00 44.68 66 LEU C C 1
ATOM 1936 O O . LEU C 1 66 ? -28.718 65.806 -18.514 1.00 45.98 66 LEU C O 1
ATOM 1941 N N . LEU C 1 67 ? -29.280 67.160 -20.206 1.00 45.48 67 LEU C N 1
ATOM 1942 C CA . LEU C 1 67 ? -28.334 66.507 -21.094 1.00 47.37 67 LEU C CA 1
ATOM 1943 C C . LEU C 1 67 ? -26.911 66.877 -20.686 1.00 47.56 67 LEU C C 1
ATOM 1944 O O . LEU C 1 67 ? -25.990 66.083 -20.863 1.00 45.49 67 LEU C O 1
ATOM 1949 N N . HIS C 1 68 ? -26.729 68.082 -20.149 1.00 48.00 68 HIS C N 1
ATOM 1950 C CA . HIS C 1 68 ? -25.401 68.490 -19.715 1.00 50.73 68 HIS C CA 1
ATOM 1951 C C . HIS C 1 68 ? -25.033 67.701 -18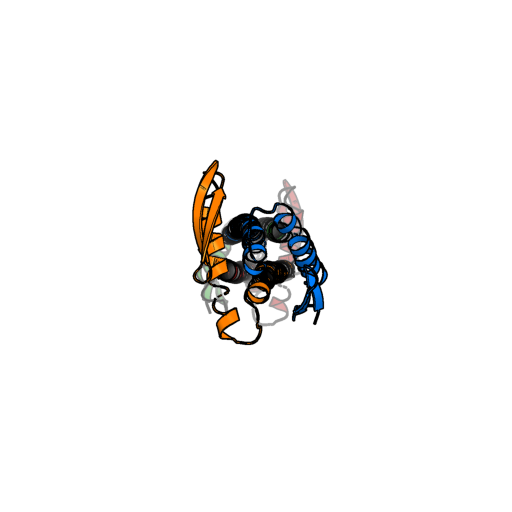.470 1.00 49.30 68 HIS C C 1
ATOM 1952 O O . HIS C 1 68 ? -23.882 67.314 -18.295 1.00 47.09 68 HIS C O 1
ATOM 1959 N N . ARG C 1 69 ? -26.011 67.468 -17.602 1.00 48.98 69 ARG C N 1
ATOM 1960 C CA . ARG C 1 69 ? -25.758 66.698 -16.400 1.00 50.28 69 ARG C CA 1
ATOM 1961 C C . ARG C 1 69 ? -25.480 65.261 -16.822 1.00 50.25 69 ARG C C 1
ATOM 1962 O O . ARG C 1 69 ? -24.689 64.561 -16.195 1.00 51.02 69 ARG C O 1
ATOM 1970 N N . LYS C 1 70 ? -26.105 64.820 -17.902 1.00 49.63 70 LYS C N 1
ATOM 1971 C CA . LYS C 1 70 ? -25.858 63.469 -18.354 1.00 51.16 70 LYS C CA 1
ATOM 1972 C C . LYS C 1 70 ? -24.437 63.347 -18.920 1.00 52.33 70 LYS C C 1
ATOM 1973 O O . LYS C 1 70 ? -23.778 62.340 -18.704 1.00 52.03 70 LYS C O 1
ATOM 1979 N N . GLU C 1 71 ? -23.966 64.373 -19.629 1.00 54.34 71 GLU C N 1
ATOM 1980 C CA . GLU C 1 71 ? -22.620 64.368 -20.212 1.00 56.87 71 GLU C CA 1
ATOM 1981 C C . GLU C 1 71 ? -21.543 64.208 -19.153 1.00 57.24 71 GLU C C 1
ATOM 1982 O O . GLU C 1 71 ? -20.579 63.468 -19.341 1.00 55.67 71 GLU C O 1
ATOM 1988 N N . ARG C 1 72 ? -21.711 64.922 -18.046 1.00 58.91 72 ARG C N 1
ATOM 1989 C CA . ARG C 1 72 ? -20.765 64.866 -16.944 1.00 60.30 72 ARG C CA 1
ATOM 1990 C C . ARG C 1 72 ? -20.863 63.497 -16.271 1.00 59.37 72 ARG C C 1
ATOM 1991 O O . ARG C 1 72 ? -19.851 62.866 -15.972 1.00 59.43 72 ARG C O 1
ATOM 1999 N N . LEU C 1 73 ? -22.084 63.033 -16.043 1.00 57.88 73 LEU C N 1
ATOM 2000 C CA . LEU C 1 73 ? -22.276 61.731 -15.427 1.00 57.06 73 LEU C CA 1
ATOM 2001 C C . LEU C 1 73 ? -21.608 60.662 -16.306 1.00 56.26 73 LEU C C 1
ATOM 2002 O O . LEU C 1 73 ? -20.973 59.740 -15.796 1.00 55.18 73 LEU C O 1
ATOM 2007 N N . ASP C 1 74 ? -21.743 60.801 -17.624 1.00 55.37 74 ASP C N 1
ATOM 2008 C CA . ASP C 1 74 ? -21.143 59.853 -18.562 1.00 55.61 74 ASP C CA 1
ATOM 2009 C C . ASP C 1 74 ? -19.620 59.976 -18.573 1.00 54.98 74 ASP C C 1
ATOM 2010 O O . ASP C 1 74 ? -18.923 59.044 -18.976 1.00 53.55 74 ASP C O 1
ATOM 2015 N N . GLN C 1 75 ? -19.105 61.131 -18.158 1.00 54.46 75 GLN C N 1
ATOM 2016 C CA . GLN C 1 75 ? -17.661 61.328 -18.107 1.00 54.93 75 GLN C CA 1
ATOM 2017 C C . GLN C 1 75 ? -17.158 60.640 -16.850 1.00 53.75 75 GLN C C 1
ATOM 2018 O O . GLN C 1 75 ? -16.373 59.703 -16.924 1.00 52.42 75 GLN C O 1
ATOM 2024 N N . GLU C 1 76 ? -17.632 61.091 -15.697 1.00 54.30 76 GLU C N 1
ATOM 2025 C CA . GLU C 1 76 ? -17.218 60.492 -14.439 1.00 55.71 76 GLU C CA 1
ATOM 2026 C C . GLU C 1 76 ? -17.290 58.968 -14.481 1.00 55.15 76 GLU C C 1
ATOM 2027 O O . GLU C 1 76 ? -16.356 58.295 -14.062 1.00 55.48 76 GLU C O 1
ATOM 2033 N N . SER C 1 77 ? -18.384 58.418 -14.994 1.00 52.85 77 SER C N 1
ATOM 2034 C CA . SER C 1 77 ? -18.503 56.971 -15.058 1.00 52.48 77 SER C CA 1
ATOM 2035 C C . SER C 1 77 ? -17.456 56.324 -15.956 1.00 52.00 77 SER C C 1
ATOM 2036 O O . SER C 1 77 ? -17.009 55.214 -15.691 1.00 52.95 77 SER C O 1
ATOM 2039 N N . SER C 1 78 ? -17.074 57.017 -17.022 1.00 50.10 78 SER C N 1
ATOM 2040 C CA . SER C 1 78 ? -16.088 56.502 -17.961 1.00 46.40 78 SER C CA 1
ATOM 2041 C C . SER C 1 78 ? -14.702 56.566 -17.332 1.00 44.66 78 SER C C 1
ATOM 2042 O O . SER C 1 78 ? -13.862 55.710 -17.565 1.00 42.41 78 SER C O 1
ATOM 2045 N N . SER C 1 79 ? -14.460 57.590 -16.532 1.00 44.92 79 SER C N 1
ATOM 2046 C CA . SER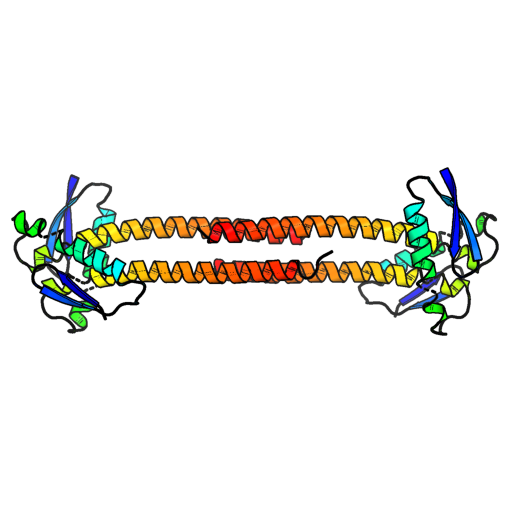 C 1 79 ? -13.167 57.702 -15.892 1.00 46.60 79 SER C CA 1
ATOM 2047 C C . SER C 1 79 ? -13.031 56.584 -14.879 1.00 46.95 79 SER C C 1
ATOM 2048 O O . SER C 1 79 ? -12.018 55.901 -14.831 1.00 47.11 79 SER C O 1
ATOM 2051 N N . THR C 1 80 ? -14.065 56.393 -14.076 1.00 48.00 80 THR C N 1
ATOM 2052 C CA . THR C 1 80 ? -14.037 55.348 -13.076 1.00 49.39 80 THR C CA 1
ATOM 2053 C C . THR C 1 80 ? -13.803 53.999 -13.741 1.00 50.17 80 THR C C 1
ATOM 2054 O O . THR C 1 80 ? -12.910 53.249 -13.352 1.00 49.90 80 THR C O 1
ATOM 2058 N N . ARG C 1 81 ? -14.598 53.719 -14.764 1.00 51.51 81 ARG C N 1
ATOM 2059 C CA . ARG C 1 81 ? -14.513 52.478 -15.518 1.00 52.97 81 ARG C CA 1
ATOM 2060 C C . ARG C 1 81 ? -13.094 52.219 -16.025 1.00 53.41 81 ARG C C 1
ATOM 2061 O O . ARG C 1 81 ? -12.620 51.093 -15.966 1.00 54.08 81 ARG C O 1
ATOM 2069 N N . GLU C 1 82 ? -12.414 53.255 -16.514 1.00 54.35 82 GLU C N 1
ATOM 2070 C CA . GLU C 1 82 ? -11.058 53.077 -17.030 1.00 54.48 82 GLU C CA 1
ATOM 2071 C C . GLU C 1 82 ? -10.042 52.893 -15.916 1.00 52.71 82 GLU C C 1
ATOM 2072 O O . GLU C 1 82 ? -9.042 52.206 -16.091 1.00 51.43 82 GLU C O 1
ATOM 2078 N N . ARG C 1 83 ? -10.299 53.496 -14.764 1.00 50.92 83 ARG C N 1
ATOM 2079 C CA . ARG C 1 83 ? -9.396 53.336 -13.642 1.00 50.62 83 ARG C CA 1
ATOM 2080 C C . ARG C 1 83 ? -9.553 51.938 -13.038 1.00 49.63 83 ARG C C 1
ATOM 2081 O O . ARG C 1 83 ? -8.569 51.307 -12.660 1.00 49.44 83 ARG C O 1
ATOM 2089 N N . VAL C 1 84 ? -10.790 51.455 -12.944 1.00 47.88 84 VAL C N 1
ATOM 2090 C CA . VAL C 1 84 ? -11.035 50.126 -12.396 1.00 46.42 84 VAL C CA 1
ATOM 2091 C C . VAL C 1 84 ? -10.456 49.092 -13.347 1.00 47.57 84 VAL C C 1
ATOM 2092 O O . VAL C 1 84 ? -9.896 48.082 -12.929 1.00 47.92 84 VAL C O 1
ATOM 2096 N N . ARG C 1 85 ? -10.596 49.365 -14.633 1.00 47.95 85 ARG C N 1
ATOM 2097 C CA . ARG C 1 85 ? -10.086 48.484 -15.662 1.00 50.11 85 ARG C CA 1
ATOM 2098 C C . ARG C 1 85 ? -8.557 48.447 -15.628 1.00 49.72 85 ARG C C 1
ATOM 2099 O O . ARG C 1 85 ? -7.968 47.395 -15.823 1.00 49.65 85 ARG C O 1
ATOM 2107 N N . GLU C 1 86 ? -7.918 49.588 -15.370 1.00 48.44 86 GLU C N 1
ATOM 2108 C CA . GLU C 1 86 ? -6.460 49.651 -15.320 1.00 47.85 86 GLU C CA 1
ATOM 2109 C C . GLU C 1 86 ? -5.947 49.004 -14.033 1.00 45.05 86 GLU C C 1
ATOM 2110 O O . GLU C 1 86 ? -4.869 48.423 -14.002 1.00 45.48 86 GLU C O 1
ATOM 2116 N N . LEU C 1 87 ? -6.731 49.107 -12.971 1.00 41.45 87 LEU C N 1
ATOM 2117 C CA . LEU C 1 87 ? -6.364 48.515 -11.700 1.00 38.45 87 LEU C CA 1
ATOM 2118 C C . LEU C 1 87 ? -6.507 46.979 -11.707 1.00 37.75 87 LEU C C 1
ATOM 2119 O O . LEU C 1 87 ? -5.613 46.272 -11.240 1.00 36.52 87 LEU C O 1
ATOM 2124 N N . LEU C 1 88 ? -7.612 46.464 -12.246 1.00 36.14 88 LEU C N 1
ATOM 2125 C CA . LEU C 1 88 ? -7.823 45.024 -12.270 1.00 36.98 88 LEU C CA 1
ATOM 2126 C C . LEU C 1 88 ? -6.837 44.339 -13.194 1.00 39.06 88 LEU C C 1
ATOM 2127 O O . LEU C 1 88 ? -6.534 43.157 -13.033 1.00 38.72 88 LEU C O 1
ATOM 2132 N N . ASP C 1 89 ? -6.319 45.096 -14.150 1.00 41.28 89 ASP C N 1
ATOM 2133 C CA . ASP C 1 89 ? -5.335 44.571 -15.086 1.00 43.05 89 ASP C CA 1
ATOM 2134 C C . ASP C 1 89 ? -3.997 44.449 -14.355 1.00 42.94 89 ASP C C 1
ATOM 2135 O O . ASP C 1 89 ? -3.189 43.563 -14.656 1.00 40.63 89 ASP C O 1
ATOM 2140 N N . ARG C 1 90 ? -3.765 45.340 -13.392 1.00 40.86 90 ARG C N 1
ATOM 2141 C CA . ARG C 1 90 ? -2.525 45.280 -12.636 1.00 41.57 90 ARG C CA 1
ATOM 2142 C C . ARG C 1 90 ? -2.568 44.116 -11.652 1.00 40.05 90 ARG C C 1
ATOM 2143 O O . ARG C 1 90 ? -1.533 43.560 -11.297 1.00 39.55 90 ARG C O 1
ATOM 2151 N N . VAL C 1 91 ? -3.763 43.736 -11.223 1.00 38.50 91 VAL C N 1
ATOM 2152 C CA . VAL C 1 91 ? -3.880 42.609 -10.321 1.00 38.02 91 VAL C CA 1
ATOM 2153 C C . VAL C 1 91 ? -3.539 41.365 -11.123 1.00 39.02 91 VAL C C 1
ATOM 2154 O O . VAL C 1 91 ? -2.837 40.483 -10.643 1.00 40.19 91 VAL C O 1
ATOM 2158 N N . ASP C 1 92 ? -4.031 41.307 -12.358 1.00 40.74 92 ASP C N 1
ATOM 2159 C CA . ASP C 1 92 ? -3.764 40.176 -13.238 1.00 41.77 92 ASP C CA 1
ATOM 2160 C C . ASP C 1 92 ? -2.262 39.989 -13.461 1.00 43.78 92 ASP C C 1
ATOM 2161 O O . ASP C 1 92 ? -1.757 38.876 -13.417 1.00 45.01 92 ASP C O 1
ATOM 2166 N N . ARG C 1 93 ? -1.553 41.081 -13.711 1.00 45.94 93 ARG C N 1
ATOM 2167 C CA . ARG C 1 93 ? -0.117 41.013 -13.906 1.00 47.78 93 ARG C CA 1
ATOM 2168 C C . ARG C 1 93 ? 0.563 40.563 -12.608 1.00 47.01 93 ARG C C 1
ATOM 2169 O O . ARG C 1 93 ? 1.416 39.675 -12.611 1.00 45.94 93 ARG C O 1
ATOM 2177 N N . ALA C 1 94 ? 0.186 41.173 -11.493 1.00 45.77 94 ALA C N 1
ATOM 2178 C CA . ALA C 1 94 ? 0.795 40.825 -10.214 1.00 46.52 94 ALA C CA 1
ATOM 2179 C C . ALA C 1 94 ? 0.622 39.357 -9.827 1.00 49.55 94 ALA C C 1
ATOM 2180 O O . ALA C 1 94 ? 1.380 38.830 -9.013 1.00 51.49 94 ALA C O 1
ATOM 2182 N N . LEU C 1 95 ? -0.375 38.689 -10.394 1.00 50.54 95 LEU C N 1
ATOM 2183 C CA . LEU C 1 95 ? -0.584 37.284 -10.078 1.00 50.07 95 LEU C CA 1
ATOM 2184 C C . LEU C 1 95 ? 0.078 36.384 -11.110 1.00 52.27 95 LEU C C 1
ATOM 2185 O O . LEU C 1 95 ? 0.287 35.205 -10.862 1.00 53.04 95 LEU C O 1
ATOM 2190 N N . ALA C 1 96 ? 0.410 36.934 -12.268 1.00 55.07 96 ALA C N 1
ATOM 2191 C CA . ALA C 1 96 ? 1.019 36.131 -13.317 1.00 59.95 96 ALA C CA 1
ATOM 2192 C C . ALA C 1 96 ? 2.446 35.726 -13.005 1.00 63.34 96 ALA C C 1
ATOM 2193 O O . ALA C 1 96 ? 2.981 34.788 -13.597 1.00 63.41 96 ALA C O 1
ATOM 2195 N N . ASN C 1 97 ? 3.061 36.438 -12.067 1.00 68.72 97 ASN C N 1
ATOM 2196 C CA . ASN C 1 97 ? 4.441 36.167 -11.665 1.00 71.58 97 ASN C CA 1
ATOM 2197 C C . ASN C 1 97 ? 4.539 36.495 -10.191 1.00 73.23 97 ASN C C 1
ATOM 2198 O O . ASN C 1 97 ? 3.834 35.827 -9.403 1.00 74.02 97 ASN C O 1
ATOM 2203 N N . SER D 1 4 ? -24.226 83.365 -29.718 1.00 65.89 4 SER D N 1
ATOM 2204 C CA . SER D 1 4 ? -24.924 84.676 -29.539 1.00 66.04 4 SER D CA 1
ATOM 2205 C C . SER D 1 4 ? -25.846 84.996 -30.727 1.00 66.95 4 SER D C 1
ATOM 2206 O O . SER D 1 4 ? -26.089 86.168 -31.040 1.00 67.91 4 SER D O 1
ATOM 2209 N N . ASN D 1 5 ? -26.353 83.948 -31.381 1.00 65.78 5 ASN D N 1
ATOM 2210 C CA . ASN D 1 5 ? -27.238 84.091 -32.537 1.00 64.54 5 ASN D CA 1
ATOM 2211 C C . ASN D 1 5 ? -28.580 83.404 -32.364 1.00 64.21 5 ASN D C 1
ATOM 2212 O O . ASN D 1 5 ? -28.967 83.055 -31.257 1.00 66.17 5 ASN D O 1
ATOM 2217 N N . THR D 1 6 ? -29.281 83.200 -33.473 1.00 63.03 6 THR D N 1
ATOM 2218 C CA . THR D 1 6 ? -30.599 82.580 -33.451 1.00 61.63 6 THR D CA 1
ATOM 2219 C C . THR D 1 6 ? -30.599 81.169 -34.015 1.00 61.10 6 THR D C 1
ATOM 2220 O O . THR D 1 6 ? -30.105 80.929 -35.117 1.00 63.19 6 THR D O 1
ATOM 2224 N N . LEU D 1 7 ? -31.170 80.239 -33.258 1.00 58.17 7 LEU D N 1
ATOM 2225 C CA . LEU D 1 7 ? -31.255 78.849 -33.674 1.00 53.90 7 LEU D CA 1
ATOM 2226 C C . LEU D 1 7 ? -32.723 78.548 -33.914 1.00 52.19 7 LEU D C 1
ATOM 2227 O O . LEU D 1 7 ? -33.575 79.058 -33.201 1.00 53.63 7 LEU D O 1
ATOM 2232 N N . THR D 1 8 ? -33.024 77.727 -34.912 1.00 49.36 8 THR D N 1
ATOM 2233 C CA . THR D 1 8 ? -34.409 77.392 -35.210 1.00 48.84 8 THR D CA 1
ATOM 2234 C C . THR D 1 8 ? -34.612 75.888 -35.177 1.00 49.74 8 THR D C 1
ATOM 2235 O O . THR D 1 8 ? -34.038 75.165 -35.990 1.00 51.21 8 THR D O 1
ATOM 2239 N N . VAL D 1 9 ? -35.445 75.422 -34.252 1.00 49.13 9 VAL D N 1
ATOM 2240 C CA . VAL D 1 9 ? -35.706 73.998 -34.114 1.00 47.42 9 VAL D CA 1
ATOM 2241 C C . VAL D 1 9 ? -37.180 73.678 -34.273 1.00 48.48 9 VAL D C 1
ATOM 2242 O O . VAL D 1 9 ? -38.038 74.523 -34.026 1.00 47.72 9 VAL D O 1
ATOM 2246 N N . GLN D 1 10 ? -37.458 72.450 -34.700 1.00 48.48 10 GLN D N 1
ATOM 2247 C CA . GLN D 1 10 ? -38.823 71.976 -34.908 1.00 47.96 10 GLN D CA 1
ATOM 2248 C C . GLN D 1 10 ? -39.218 71.088 -33.732 1.00 46.67 10 GLN D C 1
ATOM 2249 O O . GLN D 1 10 ? -38.650 70.017 -33.547 1.00 47.68 10 GLN D O 1
ATOM 2255 N N . ILE D 1 11 ? -40.259 71.484 -33.008 1.00 44.91 11 ILE D N 1
ATOM 2256 C CA . ILE D 1 11 ? -40.578 70.740 -31.786 1.00 44.14 11 ILE D CA 1
ATOM 2257 C C . ILE D 1 11 ? -42.070 70.493 -31.996 1.00 45.90 11 ILE D C 1
ATOM 2258 O O . ILE D 1 11 ? -42.870 71.429 -32.100 1.00 47.40 11 ILE D O 1
ATOM 2263 N N . LEU D 1 12 ? -42.426 69.218 -32.043 1.00 49.76 12 LEU D N 1
ATOM 2264 C CA . LEU D 1 12 ? -43.831 68.832 -32.254 1.00 53.31 12 LEU D CA 1
ATOM 2265 C C . LEU D 1 12 ? -44.678 69.607 -33.265 1.00 55.10 12 LEU D C 1
ATOM 2266 O O . LEU D 1 12 ? -45.751 70.128 -32.938 1.00 56.87 12 LEU D O 1
ATOM 2271 N N . ASP D 1 13 ? -44.174 69.663 -34.485 1.00 53.54 13 ASP D N 1
ATOM 2272 C CA . ASP D 1 13 ? -44.862 70.422 -35.539 1.00 53.43 13 ASP D CA 1
ATOM 2273 C C . ASP D 1 13 ? -44.905 71.940 -35.383 1.00 51.13 13 ASP D C 1
ATOM 2274 O O . ASP D 1 13 ? -45.492 72.648 -36.204 1.00 52.56 13 ASP D O 1
ATOM 2279 N N . LYS D 1 14 ? -44.644 72.693 -34.329 1.00 48.09 14 LYS D N 1
ATOM 2280 C CA . LYS D 1 14 ? -44.403 74.120 -34.303 1.00 45.23 14 LYS D CA 1
ATOM 2281 C C . LYS D 1 14 ? -42.915 74.412 -34.415 1.00 44.81 14 LYS D C 1
ATOM 2282 O O . LYS D 1 14 ? -42.081 73.543 -34.186 1.00 44.25 14 LYS D O 1
ATOM 2288 N N . GLU D 1 15 ? -42.596 75.654 -34.755 1.00 45.53 15 GLU D N 1
ATOM 2289 C CA . GLU D 1 15 ? -41.220 76.104 -34.911 1.00 45.77 15 GLU D CA 1
ATOM 2290 C C . GLU D 1 15 ? -40.848 77.012 -33.742 1.00 45.20 15 GLU D C 1
ATOM 2291 O O . GLU D 1 15 ? -41.698 77.704 -33.172 1.00 44.86 15 GLU D O 1
ATOM 2297 N N . TYR D 1 16 ? -39.571 77.007 -33.385 1.00 44.17 16 TYR D N 1
ATOM 2298 C CA . TYR D 1 16 ? -39.093 77.825 -32.286 1.00 41.88 16 TYR D CA 1
ATOM 2299 C C . TYR D 1 16 ? -37.739 78.428 -32.609 1.00 43.87 16 TYR D C 1
ATOM 2300 O O . TYR D 1 16 ? -36.784 77.709 -32.890 1.00 45.52 16 TYR D O 1
ATOM 2309 N N . CYS D 1 17 ? -37.664 79.751 -32.576 1.00 46.22 17 CYS D N 1
ATOM 2310 C CA . CYS D 1 17 ? -36.415 80.442 -32.841 1.00 49.75 17 CYS D CA 1
ATOM 2311 C C . CYS D 1 17 ? -35.908 80.964 -31.523 1.00 51.05 17 CYS D C 1
ATOM 2312 O O . CYS D 1 17 ? -36.435 81.946 -30.999 1.00 51.52 17 CYS D O 1
ATOM 2315 N N . ILE D 1 18 ? -34.885 80.292 -31.000 1.00 52.43 18 ILE D N 1
ATOM 2316 C CA . ILE D 1 18 ? -34.280 80.634 -29.722 1.00 53.77 18 ILE D CA 1
ATOM 2317 C C . ILE D 1 18 ? -32.999 81.425 -29.932 1.00 54.31 18 ILE D C 1
ATOM 2318 O O . ILE D 1 18 ? -32.354 81.293 -30.969 1.00 53.69 18 ILE D O 1
ATOM 2323 N N . ASN D 1 19 ? -32.647 82.248 -28.943 1.00 56.26 19 ASN D N 1
ATOM 2324 C CA . ASN D 1 19 ? -31.434 83.065 -28.977 1.00 57.51 19 ASN D CA 1
ATOM 2325 C C . ASN D 1 19 ? -30.353 82.299 -28.221 1.00 58.57 19 ASN D C 1
ATOM 2326 O O . ASN D 1 19 ? -29.942 82.669 -27.118 1.00 60.19 19 ASN D O 1
ATOM 2331 N N . CYS D 1 20 ? -29.899 81.225 -28.847 1.00 58.23 20 CYS D N 1
ATOM 2332 C CA . CYS D 1 20 ? -28.893 80.334 -28.298 1.00 57.97 20 CYS D CA 1
ATOM 2333 C C . CYS D 1 20 ? -27.450 80.807 -28.512 1.00 56.95 20 CYS D C 1
ATOM 2334 O O . CYS D 1 20 ? -27.142 81.456 -29.504 1.00 56.63 20 CYS D O 1
ATOM 2337 N N . PRO D 1 21 ? -26.555 80.513 -27.557 1.00 57.21 21 PRO D N 1
ATOM 2338 C CA . PRO D 1 21 ? -25.143 80.902 -27.665 1.00 56.82 21 PRO D CA 1
ATOM 2339 C C . PRO D 1 21 ? -24.483 80.003 -28.715 1.00 57.98 21 PRO D C 1
ATOM 2340 O O . PRO D 1 21 ? -24.976 78.907 -28.980 1.00 58.30 21 PRO D O 1
ATOM 2344 N N . ASP D 1 22 ? -23.369 80.448 -29.292 1.00 59.04 22 ASP D N 1
ATOM 2345 C CA . ASP D 1 22 ? -22.681 79.676 -30.326 1.00 58.35 22 ASP D CA 1
ATOM 2346 C C . ASP D 1 22 ? -22.222 78.281 -29.939 1.00 59.24 22 ASP D C 1
ATOM 2347 O O . ASP D 1 22 ? -22.553 77.309 -30.612 1.00 60.84 22 ASP D O 1
ATOM 2352 N N . ASP D 1 23 ? -21.448 78.168 -28.869 1.00 59.26 23 ASP D N 1
ATOM 2353 C CA . ASP D 1 23 ? -20.955 76.858 -28.462 1.00 57.80 23 ASP D CA 1
ATOM 2354 C C . ASP D 1 23 ? -22.005 76.031 -27.732 1.00 56.04 23 ASP D C 1
ATOM 2355 O O . ASP D 1 23 ? -21.673 75.155 -26.938 1.00 56.43 23 ASP D O 1
ATOM 2360 N N . GLU D 1 24 ? -23.273 76.311 -28.007 1.00 54.12 24 GLU D N 1
ATOM 2361 C CA . GLU D 1 24 ? -24.370 75.584 -27.381 1.00 52.92 24 GLU D CA 1
ATOM 2362 C C . GLU D 1 24 ? -25.332 75.046 -28.432 1.00 51.61 24 GLU D C 1
ATOM 2363 O O . GLU D 1 24 ? -26.130 74.156 -28.146 1.00 49.45 24 GLU D O 1
ATOM 2369 N N . ARG D 1 25 ? -25.249 75.590 -29.645 1.00 50.26 25 ARG D N 1
ATOM 2370 C CA . ARG D 1 25 ? -26.133 75.187 -30.730 1.00 50.53 25 ARG D CA 1
ATOM 2371 C C . ARG D 1 25 ? -26.340 73.685 -30.809 1.00 49.66 25 ARG D C 1
ATOM 2372 O O . ARG D 1 25 ? -27.465 73.205 -30.733 1.00 50.35 25 ARG D O 1
ATOM 2380 N N . ALA D 1 26 ? -25.262 72.932 -30.950 1.00 50.81 26 ALA D N 1
ATOM 2381 C CA . ALA D 1 26 ? -25.397 71.488 -31.043 1.00 50.61 26 ALA D CA 1
ATOM 2382 C C . ALA D 1 26 ? -26.156 70.929 -29.848 1.00 50.27 26 ALA D C 1
ATOM 2383 O O . ALA D 1 26 ? -26.956 70.009 -29.993 1.00 52.06 26 ALA D O 1
ATOM 2385 N N . ASN D 1 27 ? -25.923 71.482 -28.665 1.00 50.25 27 ASN D N 1
ATOM 2386 C CA . ASN D 1 27 ? -26.627 70.988 -27.491 1.00 49.97 27 ASN D CA 1
ATOM 2387 C C . ASN D 1 27 ? -28.128 71.233 -27.586 1.00 49.26 27 ASN D C 1
ATOM 2388 O O . ASN D 1 27 ? -28.916 70.298 -27.440 1.00 50.80 27 ASN D O 1
ATOM 2393 N N . LEU D 1 28 ? -28.533 72.477 -27.836 1.00 46.63 28 LEU D N 1
ATOM 2394 C CA . LEU D 1 28 ? -29.953 72.786 -27.931 1.00 43.32 28 LEU D CA 1
ATOM 2395 C C . LEU D 1 28 ? -30.670 71.955 -28.971 1.00 41.75 28 LEU D C 1
ATOM 2396 O O . LEU D 1 28 ? -31.784 71.492 -28.733 1.00 40.89 28 LEU D O 1
ATOM 2401 N N . GLU D 1 29 ? -30.039 71.777 -30.128 1.00 43.06 29 GLU D N 1
ATOM 2402 C CA . GLU D 1 29 ? -30.638 70.984 -31.212 1.00 44.13 29 GLU D CA 1
ATOM 2403 C C . GLU D 1 29 ? -30.836 69.560 -30.757 1.00 41.70 29 GLU D C 1
ATOM 2404 O O . GLU D 1 29 ? -31.842 68.928 -31.077 1.00 40.29 29 GLU D O 1
ATOM 2410 N N . SER D 1 30 ? -29.865 69.059 -30.004 1.00 39.47 30 SER D N 1
ATOM 2411 C CA . SER D 1 30 ? -29.966 67.715 -29.503 1.00 39.23 30 SER D CA 1
ATOM 2412 C C . SER D 1 30 ? -31.109 67.631 -28.513 1.00 37.22 30 SER D C 1
ATOM 2413 O O . SER D 1 30 ? -31.930 66.727 -28.591 1.00 38.41 30 SER D O 1
ATOM 2416 N N . ALA D 1 31 ? -31.170 68.578 -27.583 1.00 36.16 31 ALA D N 1
ATOM 2417 C CA . ALA D 1 31 ? -32.236 68.566 -26.590 1.00 34.10 31 ALA D CA 1
ATOM 2418 C C . ALA D 1 31 ? -33.595 68.698 -27.253 1.00 32.11 31 ALA D C 1
ATOM 2419 O O . ALA D 1 31 ? -34.535 67.984 -26.905 1.00 30.94 31 ALA D O 1
ATOM 2421 N N . ALA D 1 32 ? -33.705 69.611 -28.212 1.00 33.12 32 ALA D N 1
ATOM 2422 C CA . ALA D 1 32 ? -34.977 69.797 -28.916 1.00 35.53 32 ALA D CA 1
ATOM 2423 C C . ALA D 1 32 ? -35.334 68.497 -29.624 1.00 38.54 32 ALA D C 1
ATOM 2424 O O . ALA D 1 32 ? -36.498 68.078 -29.652 1.00 40.04 32 ALA D O 1
ATOM 2426 N N . ARG D 1 33 ? -34.312 67.860 -30.185 1.00 41.01 33 ARG D N 1
ATOM 2427 C CA . ARG D 1 33 ? -34.472 66.599 -30.887 1.00 45.07 33 ARG D CA 1
ATOM 2428 C C . ARG D 1 33 ? -34.990 65.546 -29.900 1.00 45.89 33 ARG D C 1
ATOM 2429 O O . ARG D 1 33 ? -35.913 64.794 -30.209 1.00 47.37 33 ARG D O 1
ATOM 2437 N N . TYR D 1 34 ? -34.411 65.518 -28.703 1.00 46.04 34 TYR D N 1
ATOM 2438 C CA . TYR D 1 34 ? -34.810 64.561 -27.681 1.00 46.39 34 TYR D CA 1
ATOM 2439 C C . TYR D 1 34 ? -36.216 64.869 -27.162 1.00 44.68 34 TYR D C 1
ATOM 2440 O O . TYR D 1 34 ? -37.045 63.966 -27.030 1.00 45.01 34 TYR D O 1
ATOM 2449 N N . LEU D 1 35 ? -36.489 66.147 -26.887 1.00 42.55 35 LEU D N 1
ATOM 2450 C CA . LEU D 1 35 ? -37.797 66.577 -26.376 1.00 38.96 35 LEU D CA 1
ATOM 2451 C C . LEU D 1 35 ? -38.891 66.147 -27.348 1.00 38.75 35 LEU D C 1
ATOM 2452 O O . LEU D 1 35 ? -39.858 65.489 -26.958 1.00 36.60 35 LEU D O 1
ATOM 2457 N N . ASP D 1 36 ? -38.732 66.530 -28.616 1.00 38.60 36 ASP D N 1
ATOM 2458 C CA . ASP D 1 36 ? -39.702 66.171 -29.651 1.00 39.49 36 ASP D CA 1
ATOM 2459 C C . ASP D 1 36 ? -40.034 64.681 -29.581 1.00 40.16 36 ASP D C 1
ATOM 2460 O O . ASP D 1 36 ? -41.207 64.282 -29.623 1.00 41.30 36 ASP D O 1
ATOM 2465 N N . GLY D 1 37 ? -38.990 63.866 -29.472 1.00 40.11 37 GLY D N 1
ATOM 2466 C CA . GLY D 1 37 ? -39.164 62.428 -29.395 1.00 41.35 37 GLY D CA 1
ATOM 2467 C C . GLY D 1 37 ? -40.071 61.952 -28.277 1.00 43.54 37 GLY D C 1
ATOM 2468 O O . GLY D 1 37 ? -40.918 61.089 -28.494 1.00 44.20 37 GLY D O 1
ATOM 2469 N N . LYS D 1 38 ? -39.912 62.503 -27.077 1.00 45.76 38 LYS D N 1
ATOM 2470 C CA . LYS D 1 38 ? -40.747 62.078 -25.964 1.00 47.48 38 LYS D CA 1
ATOM 2471 C C . LYS D 1 38 ? -42.169 62.593 -26.050 1.00 47.54 38 LYS D C 1
ATOM 2472 O O . LYS D 1 38 ? -43.104 61.881 -25.703 1.00 47.65 38 LYS D O 1
ATOM 2486 N N . ARG D 1 40 ? -43.848 63.106 -28.694 1.00 52.00 40 ARG D N 1
ATOM 2487 C CA . ARG D 1 40 ? -44.550 62.307 -29.687 1.00 53.74 40 ARG D CA 1
ATOM 2488 C C . ARG D 1 40 ? -45.060 61.009 -29.075 1.00 54.84 40 ARG D C 1
ATOM 2489 O O . ARG D 1 40 ? -46.226 60.655 -29.248 1.00 54.43 40 ARG D O 1
ATOM 2497 N N . GLU D 1 41 ? -44.193 60.309 -28.350 1.00 56.30 41 GLU D N 1
ATOM 2498 C CA . GLU D 1 41 ? -44.580 59.064 -27.697 1.00 57.70 41 GLU D CA 1
ATOM 2499 C C . GLU D 1 41 ? -45.743 59.322 -26.738 1.00 58.33 41 GLU D C 1
ATOM 2500 O O . GLU D 1 41 ? -46.723 58.580 -26.722 1.00 58.26 41 GLU D O 1
ATOM 2506 N N . ILE D 1 42 ? -45.635 60.377 -25.938 1.00 59.39 42 ILE D N 1
ATOM 2507 C CA . ILE D 1 42 ? -46.692 60.695 -24.989 1.00 61.75 42 ILE D CA 1
ATOM 2508 C C . ILE D 1 42 ? -48.004 61.010 -25.684 1.00 64.12 42 ILE D C 1
ATOM 2509 O O . ILE D 1 42 ? -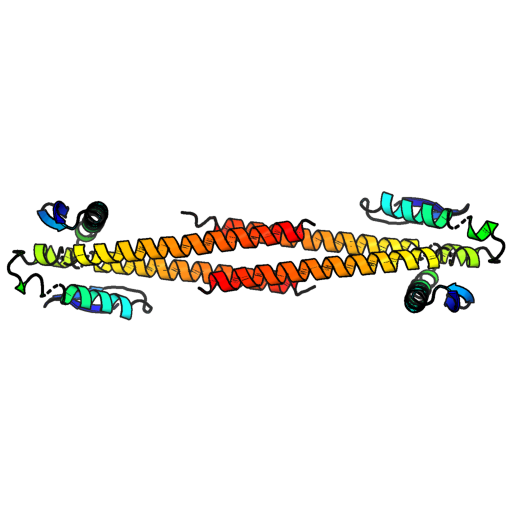49.078 60.770 -25.129 1.00 65.36 42 ILE D O 1
ATOM 2514 N N . ARG D 1 43 ? -47.932 61.561 -26.891 1.00 65.55 43 ARG D N 1
ATOM 2515 C CA . ARG D 1 43 ? -49.157 61.872 -27.615 1.00 66.67 43 ARG D CA 1
ATOM 2516 C C . ARG D 1 43 ? -49.727 60.579 -28.193 1.00 67.65 43 ARG D C 1
ATOM 2517 O O . ARG D 1 43 ? -50.936 60.345 -28.137 1.00 67.95 43 ARG D O 1
ATOM 2525 N N . SER D 1 44 ? -48.846 59.740 -28.732 1.00 68.63 44 SER D N 1
ATOM 2526 C CA . SER D 1 44 ? -49.241 58.458 -29.312 1.00 70.44 44 SER D CA 1
ATOM 2527 C C . SER D 1 44 ? -50.064 57.618 -28.321 1.00 72.15 44 SER D C 1
ATOM 2528 O O . SER D 1 44 ? -50.996 56.916 -28.710 1.00 72.35 44 SER D O 1
ATOM 2531 N N . SER D 1 45 ? -49.720 57.688 -27.042 1.00 73.92 45 SER D N 1
ATOM 2532 C CA . SER D 1 45 ? -50.456 56.942 -26.032 1.00 75.98 45 SER D CA 1
ATOM 2533 C C . SER D 1 45 ? -51.508 57.847 -25.395 1.00 76.97 45 SER D C 1
ATOM 2534 O O . SER D 1 45 ? -51.307 58.367 -24.293 1.00 77.98 45 SER D O 1
ATOM 2537 N N . GLY D 1 46 ? -52.622 58.035 -26.103 1.00 77.59 46 GLY D N 1
ATOM 2538 C CA . GLY D 1 46 ? -53.703 58.878 -25.616 1.00 78.13 46 GLY D CA 1
ATOM 2539 C C . GLY D 1 46 ? -53.939 58.741 -24.125 1.00 78.87 46 GLY D C 1
ATOM 2540 O O . GLY D 1 46 ? -54.656 57.848 -23.670 1.00 81.02 46 GLY D O 1
ATOM 2541 N N . LYS D 1 47 ? -53.342 59.634 -23.351 1.00 78.07 47 LYS D N 1
ATOM 2542 C CA . LYS D 1 47 ? -53.482 59.571 -21.906 1.00 77.40 47 LYS D CA 1
ATOM 2543 C C . LYS D 1 47 ? -53.598 60.986 -21.356 1.00 75.71 47 LYS D C 1
ATOM 2544 O O . LYS D 1 47 ? -54.431 61.262 -20.491 1.00 75.70 47 LYS D O 1
ATOM 2550 N N . VAL D 1 48 ? -52.762 61.879 -21.879 1.00 73.33 48 VAL D N 1
ATOM 2551 C CA . VAL D 1 48 ? -52.749 63.271 -21.461 1.00 71.25 48 VAL D CA 1
ATOM 2552 C C . VAL D 1 48 ? -53.335 64.178 -22.543 1.00 69.69 48 VAL D C 1
ATOM 2553 O O . VAL D 1 48 ? -52.933 64.126 -23.708 1.00 67.63 48 VAL D O 1
ATOM 2557 N N . ILE D 1 49 ? -54.292 65.006 -22.135 1.00 67.82 49 ILE D N 1
ATOM 2558 C CA . ILE D 1 49 ? -54.968 65.940 -23.030 1.00 67.19 49 ILE D CA 1
ATOM 2559 C C . ILE D 1 49 ? -54.437 67.362 -22.860 1.00 65.08 49 ILE D C 1
ATOM 2560 O O . ILE D 1 49 ? -54.593 67.962 -21.795 1.00 66.35 49 ILE D O 1
ATOM 2565 N N . GLY D 1 50 ? -53.834 67.906 -23.912 1.00 60.99 50 GLY D N 1
ATOM 2566 C CA . GLY D 1 50 ? -53.307 69.257 -23.838 1.00 56.62 50 GLY D CA 1
ATOM 2567 C C . GLY D 1 50 ? -51.871 69.298 -24.316 1.00 54.63 50 GLY D C 1
ATOM 2568 O O . GLY D 1 50 ? -51.024 68.570 -23.799 1.00 56.64 50 GLY D O 1
ATOM 2569 N N . ALA D 1 51 ? -51.584 70.139 -25.303 1.00 50.36 51 ALA D N 1
ATOM 2570 C CA . ALA D 1 51 ? -50.228 70.229 -25.815 1.00 45.35 51 ALA D CA 1
ATOM 2571 C C . ALA D 1 51 ? -49.304 70.686 -24.709 1.00 42.77 51 ALA D C 1
ATOM 2572 O O . ALA D 1 51 ? -48.163 70.264 -24.636 1.00 41.24 51 ALA D O 1
ATOM 2574 N N . ASP D 1 52 ? -49.799 71.558 -23.845 1.00 41.08 52 ASP D N 1
ATOM 2575 C CA . ASP D 1 52 ? -48.970 72.027 -22.755 1.00 41.84 52 ASP D CA 1
ATOM 2576 C C . ASP D 1 52 ? -48.702 70.882 -21.761 1.00 42.59 52 ASP D C 1
ATOM 2577 O O . ASP D 1 52 ? -47.580 70.726 -21.280 1.00 44.21 52 ASP D O 1
ATOM 2582 N N . ARG D 1 53 ? -49.708 70.065 -21.468 1.00 41.58 53 ARG D N 1
ATOM 2583 C CA . ARG D 1 53 ? -49.491 68.961 -20.547 1.00 42.41 53 ARG D CA 1
ATOM 2584 C C . ARG D 1 53 ? -48.537 67.951 -21.146 1.00 43.79 53 ARG D C 1
ATOM 2585 O O . ARG D 1 53 ? -47.810 67.279 -20.423 1.00 46.04 53 ARG D O 1
ATOM 2593 N N . VAL D 1 54 ? -48.539 67.827 -22.465 1.00 42.37 54 VAL D N 1
ATOM 2594 C CA . VAL D 1 54 ? -47.649 66.878 -23.103 1.00 41.15 54 VAL D CA 1
ATOM 2595 C C . VAL D 1 54 ? -46.203 67.322 -22.962 1.00 41.50 54 VAL D C 1
ATOM 2596 O O . VAL D 1 54 ? -45.302 66.500 -22.842 1.00 42.49 54 VAL D O 1
ATOM 2600 N N . ALA D 1 55 ? -45.977 68.628 -22.971 1.00 42.18 55 ALA D N 1
ATOM 2601 C CA . ALA D 1 55 ? -44.621 69.145 -22.821 1.00 41.58 55 ALA D CA 1
ATOM 2602 C C . ALA D 1 55 ? -44.167 68.972 -21.362 1.00 41.42 55 ALA D C 1
ATOM 2603 O O . ALA D 1 55 ? -43.025 68.592 -21.112 1.00 40.16 55 ALA D O 1
ATOM 2605 N N . VAL D 1 56 ? -45.061 69.243 -20.408 1.00 40.54 56 VAL D N 1
ATOM 2606 C CA . VAL D 1 56 ? -44.718 69.102 -19.001 1.00 42.36 56 VAL D CA 1
ATOM 2607 C C . VAL D 1 56 ? -44.426 67.653 -18.616 1.00 43.88 56 VAL D C 1
ATOM 2608 O O . VAL D 1 56 ? -43.508 67.388 -17.840 1.00 46.26 56 VAL D O 1
ATOM 2620 N N . ALA D 1 58 ? -43.427 65.339 -20.735 1.00 43.61 58 ALA D N 1
ATOM 2621 C CA . ALA D 1 58 ? -42.227 64.966 -21.476 1.00 41.31 58 ALA D CA 1
ATOM 2622 C C . ALA D 1 58 ? -40.971 65.380 -20.729 1.00 38.88 58 ALA D C 1
ATOM 2623 O O . ALA D 1 58 ? -39.984 64.654 -20.727 1.00 41.38 58 ALA D O 1
ATOM 2625 N N . ALA D 1 59 ? -41.010 66.560 -20.122 1.00 35.85 59 ALA D N 1
ATOM 2626 C CA . ALA D 1 59 ? -39.885 67.076 -19.355 1.00 34.27 59 ALA D CA 1
ATOM 2627 C C . ALA D 1 59 ? -39.713 66.258 -18.066 1.00 33.35 59 ALA D C 1
ATOM 2628 O O . ALA D 1 59 ? -38.612 66.091 -17.570 1.00 32.30 59 ALA D O 1
ATOM 2630 N N . LEU D 1 60 ? -40.818 65.751 -17.539 1.00 33.47 60 LEU D N 1
ATOM 2631 C CA . LEU D 1 60 ? -40.799 64.957 -16.326 1.00 34.14 60 LEU D CA 1
ATOM 2632 C C . LEU D 1 60 ? -40.241 63.559 -16.601 1.00 37.12 60 LEU D C 1
ATOM 2633 O O . LEU D 1 60 ? -39.477 63.027 -15.794 1.00 38.32 60 LEU D O 1
ATOM 2638 N N . ASN D 1 61 ? -40.613 62.972 -17.740 1.00 36.77 61 ASN D N 1
ATOM 2639 C CA . ASN D 1 61 ? -40.134 61.652 -18.115 1.00 36.45 61 ASN D CA 1
ATOM 2640 C C . ASN D 1 61 ? -38.642 61.731 -18.360 1.00 35.51 61 ASN D C 1
ATOM 2641 O O . ASN D 1 61 ? -37.875 60.904 -17.875 1.00 36.18 61 ASN D O 1
ATOM 2646 N N . ILE D 1 62 ? -38.229 62.736 -19.114 1.00 33.42 62 ILE D N 1
ATOM 2647 C CA . ILE D 1 62 ? -36.816 62.898 -19.397 1.00 33.68 62 ILE D CA 1
ATOM 2648 C C . ILE D 1 62 ? -36.064 63.050 -18.071 1.00 36.99 62 ILE D C 1
ATOM 2649 O O . ILE D 1 62 ? -34.931 62.579 -17.930 1.00 36.67 62 ILE D O 1
ATOM 2654 N N . THR D 1 63 ? -36.700 63.687 -17.090 1.00 36.76 63 THR D N 1
ATOM 2655 C CA . THR D 1 63 ? -36.067 63.847 -15.790 1.00 36.69 63 THR D CA 1
ATOM 2656 C C . THR D 1 63 ? -35.940 62.469 -15.142 1.00 38.84 63 THR D C 1
ATOM 2657 O O . THR D 1 63 ? -34.853 62.050 -14.727 1.00 36.87 63 THR D O 1
ATOM 2661 N N . HIS D 1 64 ? -37.061 61.771 -15.061 1.00 38.79 64 HIS D N 1
ATOM 2662 C CA . HIS D 1 64 ? -37.080 60.442 -14.494 1.00 42.78 64 HIS D CA 1
ATOM 2663 C C . HIS D 1 64 ? -36.046 59.544 -15.183 1.00 44.68 64 HIS D C 1
ATOM 2664 O O . HIS D 1 64 ? -35.394 58.730 -14.532 1.00 43.94 64 HIS D O 1
ATOM 2671 N N . ASP D 1 65 ? -35.907 59.697 -16.500 1.00 46.59 65 ASP D N 1
ATOM 2672 C CA . ASP D 1 65 ? -34.971 58.894 -17.279 1.00 47.65 65 ASP D CA 1
ATOM 2673 C C . ASP D 1 65 ? -33.529 59.024 -16.804 1.00 47.44 65 ASP D C 1
ATOM 2674 O O . ASP D 1 65 ? -32.840 58.021 -16.654 1.00 48.12 65 ASP D O 1
ATOM 2679 N N . LEU D 1 66 ? -33.067 60.250 -16.578 1.00 46.82 66 LEU D N 1
ATOM 2680 C CA . LEU D 1 66 ? -31.701 60.464 -16.120 1.00 46.04 66 LEU D CA 1
ATOM 2681 C C . LEU D 1 66 ? -31.527 59.968 -14.685 1.00 46.16 66 LEU D C 1
ATOM 2682 O O . LEU D 1 66 ? -30.480 59.420 -14.334 1.00 46.92 66 LEU D O 1
ATOM 2687 N N . LEU D 1 67 ? -32.551 60.161 -13.857 1.00 44.49 67 LEU D N 1
ATOM 2688 C CA . LEU D 1 67 ? -32.493 59.722 -12.470 1.00 41.73 67 LEU D CA 1
ATOM 2689 C C . LEU D 1 67 ? -32.314 58.216 -12.417 1.00 43.34 67 LEU D C 1
ATOM 2690 O O . LEU D 1 67 ? -31.447 57.716 -11.706 1.00 42.48 67 LEU D O 1
ATOM 2695 N N . HIS D 1 68 ? -33.142 57.514 -13.185 1.00 45.63 68 HIS D N 1
ATOM 2696 C CA . HIS D 1 68 ? -33.135 56.062 -13.261 1.00 47.63 68 HIS D CA 1
ATOM 2697 C C . HIS D 1 68 ? -31.855 55.572 -13.877 1.00 49.09 68 HIS D C 1
ATOM 2698 O O . HIS D 1 68 ? -31.412 54.463 -13.603 1.00 48.90 68 HIS D O 1
ATOM 2705 N N . ARG D 1 69 ? -31.274 56.399 -14.733 1.00 51.13 69 ARG D N 1
ATOM 2706 C CA . ARG D 1 69 ? -30.027 56.052 -15.384 1.00 52.24 69 ARG D CA 1
ATOM 2707 C C . ARG D 1 69 ? -28.941 56.124 -14.337 1.00 50.70 69 ARG D C 1
ATOM 2708 O O . ARG D 1 69 ? -27.990 55.353 -14.360 1.00 50.74 69 ARG D O 1
ATOM 2716 N N . LYS D 1 70 ? -29.092 57.062 -13.413 1.00 49.31 70 LYS D N 1
ATOM 2717 C CA . LYS D 1 70 ? -28.104 57.243 -12.370 1.00 48.91 70 LYS D CA 1
ATOM 2718 C C . LYS D 1 70 ? -28.220 56.156 -11.299 1.00 49.84 70 LYS D C 1
ATOM 2719 O O . LYS D 1 70 ? -27.241 55.488 -10.980 1.00 48.32 70 LYS D O 1
ATOM 2725 N N . GLU D 1 71 ? -29.417 55.969 -10.754 1.00 51.07 71 GLU D N 1
ATOM 2726 C CA . GLU D 1 71 ? -29.614 54.962 -9.721 1.00 52.33 71 GLU D CA 1
ATOM 2727 C C . GLU D 1 71 ? -29.113 53.606 -10.234 1.00 52.89 71 GLU D C 1
ATOM 2728 O O . GLU D 1 71 ? -28.468 52.855 -9.508 1.00 52.89 71 GLU D O 1
ATOM 2734 N N . ARG D 1 72 ? -29.384 53.313 -11.497 1.00 53.23 72 ARG D N 1
ATOM 2735 C CA . ARG D 1 72 ? -28.962 52.054 -12.096 1.00 54.79 72 ARG D CA 1
ATOM 2736 C C . ARG D 1 72 ? -27.450 51.957 -12.202 1.00 54.37 72 ARG D C 1
ATOM 2737 O O . ARG D 1 72 ? -26.887 50.872 -12.207 1.00 56.15 72 ARG D O 1
ATOM 2745 N N . LEU D 1 73 ? -26.790 53.096 -12.293 1.00 54.07 73 LEU D N 1
ATOM 2746 C CA . LEU D 1 73 ? -25.351 53.106 -12.412 1.00 53.36 73 LEU D CA 1
ATOM 2747 C C . LEU D 1 73 ? -24.724 53.010 -11.024 1.00 53.42 73 LEU D C 1
ATOM 2748 O O . LEU D 1 73 ? -23.616 52.499 -10.856 1.00 53.70 73 LEU D O 1
ATOM 2753 N N . ASP D 1 74 ? -25.437 53.504 -10.023 1.00 51.76 74 ASP D N 1
ATOM 2754 C CA . ASP D 1 74 ? -24.942 53.436 -8.660 1.00 51.60 74 ASP D CA 1
ATOM 2755 C C . ASP D 1 74 ? -25.115 51.993 -8.164 1.00 50.92 74 ASP D C 1
ATOM 2756 O O . ASP D 1 74 ? -24.349 51.514 -7.330 1.00 49.38 74 ASP D O 1
ATOM 2761 N N . GLN D 1 75 ? -26.122 51.304 -8.696 1.00 49.71 75 GLN D N 1
ATOM 2762 C CA . GLN D 1 75 ? -26.386 49.924 -8.317 1.00 48.95 75 GLN D CA 1
ATOM 2763 C C . GLN D 1 75 ? -25.433 48.945 -8.984 1.00 48.29 75 GLN D C 1
ATOM 2764 O O . GLN D 1 75 ? -25.174 47.859 -8.463 1.00 48.86 75 GLN D O 1
ATOM 2770 N N . GLU D 1 76 ? -24.911 49.323 -10.141 1.00 46.01 76 GLU D N 1
ATOM 2771 C CA . GLU D 1 76 ? -23.968 48.467 -10.820 1.00 44.35 76 GLU D CA 1
ATOM 2772 C C . GLU D 1 76 ? -22.624 48.580 -10.122 1.00 41.69 76 GLU D C 1
ATOM 2773 O O . GLU D 1 76 ? -21.896 47.607 -10.020 1.00 40.36 76 GLU D O 1
ATOM 2779 N N . SER D 1 77 ? -22.306 49.766 -9.625 1.00 39.00 77 SER D N 1
ATOM 2780 C CA . SER D 1 77 ? -21.037 49.970 -8.946 1.00 39.19 77 SER D CA 1
ATOM 2781 C C . SER D 1 77 ? -21.046 49.299 -7.595 1.00 38.18 77 SER D C 1
ATOM 2782 O O . SER D 1 77 ? -20.034 48.759 -7.133 1.00 38.35 77 SER D O 1
ATOM 2785 N N . SER D 1 78 ? -22.213 49.345 -6.971 1.00 37.43 78 SER D N 1
ATOM 2786 C CA . SER D 1 78 ? -22.436 48.765 -5.663 1.00 34.26 78 SER D CA 1
ATOM 2787 C C . SER D 1 78 ? -22.246 47.257 -5.722 1.00 32.97 78 SER D C 1
ATOM 2788 O O . SER D 1 78 ? -21.622 46.666 -4.847 1.00 33.52 78 SER D O 1
ATOM 2791 N N . SER D 1 79 ? -22.762 46.643 -6.775 1.00 31.79 79 SER D N 1
ATOM 2792 C CA . SER D 1 79 ? -22.643 45.209 -6.911 1.00 33.39 79 SER D CA 1
ATOM 2793 C C . SER D 1 79 ? -21.212 44.803 -7.276 1.00 34.32 79 SER D C 1
ATOM 2794 O O . SER D 1 79 ? -20.722 43.767 -6.836 1.00 35.36 79 SER D O 1
ATOM 2797 N N . THR D 1 80 ? -20.545 45.631 -8.070 1.00 33.44 80 THR D N 1
ATOM 2798 C CA . THR D 1 80 ? -19.165 45.383 -8.463 1.00 32.18 80 THR D CA 1
ATOM 2799 C C . THR D 1 80 ? -18.277 45.485 -7.231 1.00 32.81 80 THR D C 1
ATOM 2800 O O . THR D 1 80 ? -17.258 44.819 -7.123 1.00 35.15 80 THR D O 1
ATOM 2804 N N . ARG D 1 81 ? -18.649 46.350 -6.309 1.00 33.12 81 ARG D N 1
ATOM 2805 C CA . ARG D 1 81 ? -17.882 46.474 -5.094 1.00 35.01 81 ARG D CA 1
ATOM 2806 C C . ARG D 1 81 ? -18.023 45.210 -4.246 1.00 35.62 81 ARG D C 1
ATOM 2807 O O . ARG D 1 81 ? -17.062 44.763 -3.627 1.00 35.06 81 ARG D O 1
ATOM 2815 N N . GLU D 1 82 ? -19.218 44.628 -4.216 1.00 35.00 82 GLU D N 1
ATOM 2816 C CA . GLU D 1 82 ? -19.440 43.438 -3.407 1.00 34.86 82 GLU D CA 1
ATOM 2817 C C . GLU D 1 82 ? -18.605 42.291 -3.944 1.00 34.57 82 GLU D C 1
ATOM 2818 O O . GLU D 1 82 ? -18.032 41.517 -3.184 1.00 34.84 82 GLU D O 1
ATOM 2824 N N . ARG D 1 83 ? -18.535 42.197 -5.262 1.00 35.12 83 ARG D N 1
ATOM 2825 C CA . ARG D 1 83 ? -17.751 41.167 -5.914 1.00 36.78 83 ARG D CA 1
ATOM 2826 C C . ARG D 1 83 ? -16.262 41.351 -5.603 1.00 37.00 83 ARG D C 1
ATOM 2827 O O . ARG D 1 83 ? -15.512 40.379 -5.496 1.00 37.19 83 ARG D O 1
ATOM 2835 N N . VAL D 1 84 ? -15.844 42.603 -5.443 1.00 36.63 84 VAL D N 1
ATOM 2836 C CA . VAL D 1 84 ? -14.457 42.908 -5.122 1.00 37.17 84 VAL D CA 1
ATOM 2837 C C . VAL D 1 84 ? -14.134 42.515 -3.676 1.00 37.97 84 VAL D C 1
ATO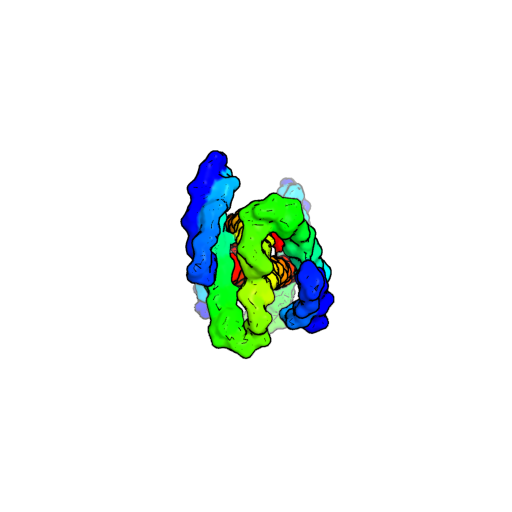M 2838 O O . VAL D 1 84 ? -13.047 42.029 -3.398 1.00 36.37 84 VAL D O 1
ATOM 2842 N N . ARG D 1 85 ? -15.078 42.715 -2.764 1.00 40.02 85 ARG D N 1
ATOM 2843 C CA . ARG D 1 85 ? -14.860 42.344 -1.371 1.00 43.07 85 ARG D CA 1
ATOM 2844 C C . ARG D 1 85 ? -14.801 40.829 -1.247 1.00 45.18 85 ARG D C 1
ATOM 2845 O O . ARG D 1 85 ? -14.087 40.284 -0.414 1.00 46.06 85 ARG D O 1
ATOM 2853 N N . GLU D 1 86 ? -15.571 40.158 -2.090 1.00 47.05 86 GLU D N 1
ATOM 2854 C CA . GLU D 1 86 ? -15.627 38.711 -2.108 1.00 47.87 86 GLU D CA 1
ATOM 2855 C C . GLU D 1 86 ? -14.270 38.219 -2.602 1.00 47.68 86 GLU D C 1
ATOM 2856 O O . GLU D 1 86 ? -13.649 37.353 -2.002 1.00 48.15 86 GLU D O 1
ATOM 2862 N N . LEU D 1 87 ? -13.802 38.786 -3.700 1.00 46.60 87 LEU D N 1
ATOM 2863 C CA . LEU D 1 87 ? -12.523 38.386 -4.222 1.00 45.20 87 LEU D CA 1
ATOM 2864 C C . LEU D 1 87 ? -11.435 38.647 -3.178 1.00 45.83 87 LEU D C 1
ATOM 2865 O O . LEU D 1 87 ? -10.515 37.859 -3.045 1.00 47.38 87 LEU D O 1
ATOM 2870 N N . LEU D 1 88 ? -11.537 39.739 -2.429 1.00 46.35 88 LEU D N 1
ATOM 2871 C CA . LEU D 1 88 ? -10.531 40.035 -1.412 1.00 48.91 88 LEU D CA 1
ATOM 2872 C C . LEU D 1 88 ? -10.614 39.024 -0.287 1.00 51.13 88 LEU D C 1
ATOM 2873 O O . LEU D 1 88 ? -9.618 38.437 0.121 1.00 51.25 88 LEU D O 1
ATOM 2878 N N . ASP D 1 89 ? -11.817 38.828 0.218 1.00 52.71 89 ASP D N 1
ATOM 2879 C CA . ASP D 1 89 ? -12.007 37.886 1.288 1.00 55.26 89 ASP D CA 1
ATOM 2880 C C . ASP D 1 89 ? -11.400 36.536 0.930 1.00 56.19 89 ASP D C 1
ATOM 2881 O O . ASP D 1 89 ? -10.723 35.923 1.747 1.00 57.15 89 ASP D O 1
ATOM 2886 N N . ARG D 1 90 ? -11.622 36.067 -0.289 1.00 56.85 90 ARG D N 1
ATOM 2887 C CA . ARG D 1 90 ? -11.056 34.790 -0.660 1.00 58.97 90 ARG D CA 1
ATOM 2888 C C . ARG D 1 90 ? -9.542 34.869 -0.666 1.00 60.31 90 ARG D C 1
ATOM 2889 O O . ARG D 1 90 ? -8.877 33.965 -0.181 1.00 60.95 90 ARG D O 1
ATOM 2897 N N . VAL D 1 91 ? -8.985 35.947 -1.201 1.00 61.91 91 VAL D N 1
ATOM 2898 C CA . VAL D 1 91 ? -7.540 36.073 -1.223 1.00 63.60 91 VAL D CA 1
ATOM 2899 C C . VAL D 1 91 ? -7.029 36.067 0.206 1.00 66.38 91 VAL D C 1
ATOM 2900 O O . VAL D 1 91 ? -6.060 35.381 0.514 1.00 67.40 91 VAL D O 1
ATOM 2904 N N . ASP D 1 92 ? -7.702 36.816 1.078 1.00 69.77 92 ASP D N 1
ATOM 2905 C CA . ASP D 1 92 ? -7.335 36.904 2.492 1.00 72.40 92 ASP D CA 1
ATOM 2906 C C . ASP D 1 92 ? -7.648 35.596 3.212 1.00 73.54 92 ASP D C 1
ATOM 2907 O O . ASP D 1 92 ? -7.183 35.361 4.324 1.00 75.30 92 ASP D O 1
ATOM 2912 N N . ARG D 1 93 ? -8.437 34.745 2.571 1.00 75.05 93 ARG D N 1
ATOM 2913 C CA . ARG D 1 93 ? -8.792 33.453 3.146 1.00 75.98 93 ARG D CA 1
ATOM 2914 C C . ARG D 1 93 ? -7.663 32.457 2.841 1.00 76.19 93 ARG D C 1
ATOM 2915 O O . ARG D 1 93 ? -7.914 31.300 2.503 1.00 75.67 93 ARG D O 1
ATOM 2923 N N . ALA D 1 94 ? -6.421 32.929 2.949 1.00 77.28 94 ALA D N 1
ATOM 2924 C CA . ALA D 1 94 ? -5.236 32.106 2.698 1.00 77.21 94 ALA D CA 1
ATOM 2925 C C . ALA D 1 94 ? -3.992 32.660 3.420 1.00 78.62 94 ALA D C 1
ATOM 2926 O O . ALA D 1 94 ? -3.066 33.139 2.724 1.00 79.05 94 ALA D O 1
#

Nearest PDB structures (foldseek):
  1t3u-assembly1_D  TM=1.008E+00  e=2.062E-11  Pseudomonas aeruginosa PAO1
  1t3u-assembly1_C  TM=6.299E-01  e=4.914E-10  Pseudomonas aeruginosa PAO1
  4p1m-assembly1_A-2  TM=7.754E-01  e=1.586E-04  Escherichia coli
  4p1m-assembly1_B-2  TM=7.441E-01  e=7.744E-04  Escherichia coli
  1t3u-assembly1_D  TM=1.006E+00  e=1.619E-12  Pseudomonas aeruginosa PAO1

B-factor: mean 53.02, std 13.74, range [24.97, 106.44]

InterPro domains:
  IPR007838 Cell division protein ZapA-like [PF05164] (8-90)
  IPR007838 Cell division protein ZapA-like [PTHR34981] (3-102)
  IPR036192 Cell division protein ZapA-like superfamily [SSF102829] (7-96)
  IPR042233 Cell division protein ZapA, N-terminal [G3DSA:3.30.160.880] (1-48)

Organism: Pseudomonas aeruginosa (strain ATCC 15692 / DSM 22644 / CIP 104116 / JCM 14847 / LMG 12228 / 1C / PRS 101 / PAO1) (NCBI:txid208964)

Foldseek 3Di:
DDWEDAQNDIDDDDDDPVCRVVVNVVRVQLRVLVVVVVVPPFDDPVRSNVSVVVVVVVVVVVVVVVVVVVVVVVVVVVVVVVVVVVVVVD/DDWDWEAAPNDIDTDGDDDVCNVVVNVVRVLQSVCVVQVVVVPDDDPVVSSCNVVVVVVVVVVVVVVVVVVVVVVVVVVVVVVVVVPVPPD/DDWEDAANDIDDDDDDPVCRVVVNVVSVQLNVLCVQVVVPPFDDPVRSSVSVVVSVVVVVVVVVVVVVVVVVVVVVVVVVVVVVVVVVVD/DAWDWEQAQNDIDIDRDDDVCNVVVNVVSVQLSVLVVQVVPPDDDDPVVSSCSVVVVVVVVVVVVVVVVVVVVVVVVVVVVVVVVVVVD

CATH classification: 3.30.160.880 (+1 more: 1.20.5.50)

Secondary structure (DSSP, 8-state):
-EEEEETTEEEEE---TTTHHHHHHHHHHHHH--TTGGGT-S-SHHHHH--HHHHHHHHHHHHHHHHHHHHHHHHHHHHHHHHHHHHHH-/-EEEEEEETTEEEEEEE-GGGHHHHHHHHHHHHH--TTTTT-SS--HHHHH--HHHHHHHHHHHHHHHHHHHHHHHHHHHHHHHHTTTT--/-EEEE-SS-EEEE---GGGHHHHHHHHHHHHH--TTGGGTSS-SHHHHH--HHHHHHHHHHHHHHHHHHHHHHHHHHHHHHHHHHHHHH-/---EEEEETTEEEEE---GGGHHHHHHHHHHHHH--HHHHS----SHHHHH--HHHHHHHHHHHHHHHHHHHHHHHHHHHHHHHHHH--

Solvent-accessible surface area: 21561 Å² total

Sequence (360 aa):
TLTVQILDKEYCINCPDDERANLESAARYLDGKREIRSSGKVIGADRVAVAALNITHDLLHRKERLDQESSSTRERVRELLDRVDRALANSNTLTVQILDKEYCINCPDDERANLESAARYLDGKREIRSSGKVIGADRVAVAALNITHDLLHRKERLDQESSSTRERVRELLDRVDRALATLTVQILDKEYCINCPDDERANLESAARYLDGKREIRSSGKVIGADRVAVAALNITHDLLHRKERLDQESSSTRERVRELLDRVDRALANSNTLTVQILDKEYCINCPDDERANLESAARYLDGKREIRSSGKVIGADRVAVAALNITHDLLHRKERLDQESSSTRERVRELLDRVDRA